Protein AF-0000000078788023 (afdb_homodimer)

pLDDT: mean 94.33, std 7.07, range [44.22, 98.88]

Secondary structure (DSSP, 8-state):
---SHHHHHHHHHHHHTT----GGGGTTT-HHHHHHHHHHHHHHHHHHHHS---HHHHHHHHHHHHHHHHHHHHH-EEE-TT-B-SS-B--S-S-EEE-TT-EE-SS-EE-TT-EEE-BSBTT---EE-SS-EE-TT-EEESS-EE-SS-EE-TT-EE-S-B-SSEEEEETTEEEEEETTEE----/---SHHHHHHHHHHHHTT----GGGGTTT-HHHHHHHHHHHHHHHHHHHHS---HHHHHHHHHHHHHHHHHHHHH-EEE-TT-B-SS-B--S-S-EEE-TT-EE-SS-EE-TT-EEE-SSSTT---EE-SS-EE-TT-EEESS-EE-SS-EE-TT-EE-S-B-SSEEEEETTEEEEEETTEE----

InterPro domains:
  IPR001451 Hexapeptide repeat [PF00132] (127-158)
  IPR005881 Serine O-acetyltransferase [PIRSF000441] (15-178)
  IPR011004 Trimeric LpxA-like superfamily [SSF51161] (42-178)
  IPR018357 Hexapeptide transferase, conserved site [PS00101] (134-162)
  IPR045304 Serine acetyltransferase, LbH domain [cd03354] (82-172)

Solvent-accessible surface area (backbone atoms only — not comparable to full-atom values): 18218 Å² total; per-residue (Å²): 124,44,68,49,70,68,45,42,53,48,36,53,52,41,29,48,72,73,52,84,73,58,80,68,30,75,74,50,59,31,61,57,43,53,47,50,52,46,50,52,37,46,50,50,38,32,37,54,67,54,38,90,70,50,75,70,49,47,54,49,38,52,53,32,48,51,52,39,53,52,45,25,66,70,42,43,35,46,68,30,71,78,20,66,35,42,27,50,38,59,89,54,73,30,44,29,38,34,42,63,81,22,38,35,30,37,45,25,36,50,27,34,51,23,36,42,31,59,42,103,43,84,79,24,32,32,37,38,34,35,43,25,39,40,29,45,41,16,35,36,42,14,72,23,46,36,31,35,47,22,36,38,34,61,54,12,30,39,70,58,67,40,62,58,36,26,32,30,41,18,83,67,44,39,71,46,25,46,76,88,36,74,47,82,79,126,122,44,67,49,71,67,46,42,53,47,35,54,51,43,29,48,74,73,53,86,73,58,81,65,30,73,77,64,74,32,63,60,41,52,48,49,52,50,51,51,39,48,51,50,36,33,37,54,68,53,38,89,70,50,73,68,48,46,55,49,39,54,51,34,48,46,51,40,28,49,46,24,59,73,44,32,36,43,68,32,69,76,19,67,35,44,28,51,37,59,88,51,87,33,42,28,36,34,42,61,83,20,39,36,29,35,44,25,35,50,30,34,50,22,36,41,30,56,44,106,42,83,80,26,33,31,37,36,35,35,44,24,38,39,30,47,41,15,34,38,43,12,74,22,46,36,31,35,47,22,39,38,35,62,49,12,28,38,71,58,68,41,64,57,35,26,31,30,39,39,62,67,43,40,70,47,26,45,77,88,35,75,49,81,80,128

Nearest PDB structures (foldseek):
  4hzc-assembly1_E  TM=7.218E-01  e=6.729E-11  Brucella abortus S19
  7ra4-assembly1_B-2  TM=7.377E-01  e=1.633E-08  Neisseria gonorrhoeae FA 1090
  4n6b-assembly1_E  TM=7.910E-01  e=9.811E-08  Glycine max
  7bw9-assembly1_B  TM=6.935E-01  e=6.974E-07  Entamoeba histolytica
  3jqy-assembly1_A  TM=6.351E-01  e=8.683E-06  Escherichia coli

Structure (mmCIF, N/CA/C/O backbone):
data_AF-0000000078788023-model_v1
#
loop_
_entity.id
_entity.type
_entity.pdbx_description
1 polymer 'Serine acetyltransferase'
#
loop_
_atom_site.group_PDB
_atom_site.id
_atom_site.type_symbol
_atom_site.label_atom_id
_atom_site.label_alt_id
_atom_site.label_comp_id
_atom_site.label_asym_id
_atom_site.label_entity_id
_atom_site.label_seq_id
_atom_site.pdbx_PDB_ins_code
_atom_site.Cartn_x
_atom_site.Cartn_y
_atom_site.Cartn_z
_atom_site.occupancy
_atom_site.B_iso_or_equiv
_atom_site.auth_seq_id
_atom_site.auth_comp_id
_atom_site.auth_asym_id
_atom_site.auth_atom_id
_atom_site.pdbx_PDB_model_num
ATOM 1 N N . MET A 1 1 ? 2.145 -19.203 -18.422 1 88.69 1 MET A N 1
ATOM 2 C CA . MET A 1 1 ? 3.301 -19.812 -17.766 1 88.69 1 MET A CA 1
ATOM 3 C C . MET A 1 1 ? 4.539 -19.719 -18.641 1 88.69 1 MET A C 1
ATOM 5 O O . MET A 1 1 ? 4.438 -19.781 -19.875 1 88.69 1 MET A O 1
ATOM 9 N N . ILE A 1 2 ? 5.672 -19.578 -18.047 1 94.69 2 ILE A N 1
ATOM 10 C CA . ILE A 1 2 ? 6.945 -19.453 -18.75 1 94.69 2 ILE A CA 1
ATOM 11 C C . ILE A 1 2 ? 7.469 -20.844 -19.109 1 94.69 2 ILE A C 1
ATOM 13 O O . ILE A 1 2 ? 7.781 -21.641 -18.234 1 94.69 2 ILE A O 1
ATOM 17 N N . ARG A 1 3 ? 7.559 -21.172 -20.359 1 93.06 3 ARG A N 1
ATOM 18 C CA . ARG A 1 3 ? 7.906 -22.516 -20.766 1 93.06 3 ARG A CA 1
ATOM 19 C C . ARG A 1 3 ? 9.258 -22.547 -21.484 1 93.06 3 ARG A C 1
ATOM 21 O O . ARG A 1 3 ? 9.867 -23.609 -21.625 1 93.06 3 ARG A O 1
ATOM 28 N N . ASN A 1 4 ? 9.656 -21.484 -22.047 1 93.94 4 ASN A N 1
ATOM 29 C CA . ASN A 1 4 ? 10.922 -21.359 -22.766 1 93.94 4 ASN A CA 1
ATOM 30 C C . ASN A 1 4 ? 11.516 -19.969 -22.641 1 93.94 4 ASN A C 1
ATOM 32 O O . ASN A 1 4 ? 10.961 -19.109 -21.938 1 93.94 4 ASN A O 1
ATOM 36 N N . LYS A 1 5 ? 12.633 -19.781 -23.312 1 94.88 5 LYS A N 1
ATOM 37 C CA . LYS A 1 5 ? 13.367 -18.516 -23.203 1 94.88 5 LYS A CA 1
ATOM 38 C C . LYS A 1 5 ? 12.578 -17.359 -23.812 1 94.88 5 LYS A C 1
ATOM 40 O O . LYS A 1 5 ? 12.641 -16.234 -23.344 1 94.88 5 LYS A O 1
ATOM 45 N N . VAL A 1 6 ? 11.891 -17.625 -24.859 1 96.62 6 VAL A N 1
ATOM 46 C CA . VAL A 1 6 ? 11.086 -16.609 -25.516 1 96.62 6 VAL A CA 1
ATOM 47 C C . VAL A 1 6 ? 9.984 -16.125 -24.578 1 96.62 6 VAL A C 1
ATOM 49 O O . VAL A 1 6 ? 9.781 -14.914 -24.422 1 96.62 6 VAL A O 1
ATOM 52 N N . ASP A 1 7 ? 9.273 -17.047 -23.922 1 96.56 7 ASP A N 1
ATOM 53 C CA . ASP A 1 7 ? 8.273 -16.703 -22.906 1 96.56 7 ASP A CA 1
ATOM 54 C C . ASP A 1 7 ? 8.891 -15.859 -21.797 1 96.56 7 ASP A C 1
ATOM 56 O O . ASP A 1 7 ? 8.297 -14.867 -21.359 1 96.56 7 ASP A O 1
ATOM 60 N N . TYR A 1 8 ? 10.039 -16.312 -21.406 1 97.5 8 TYR A N 1
ATOM 61 C CA . TYR A 1 8 ? 10.734 -15.641 -20.312 1 97.5 8 TYR A CA 1
ATOM 62 C C . TYR A 1 8 ? 10.984 -14.172 -20.656 1 97.5 8 TYR A C 1
ATOM 64 O O . TYR A 1 8 ? 10.648 -13.281 -19.859 1 97.5 8 TYR A O 1
ATOM 72 N N . LYS A 1 9 ? 11.516 -13.93 -21.781 1 97.81 9 LYS A N 1
ATOM 73 C CA . LYS A 1 9 ? 11.812 -12.57 -22.219 1 97.81 9 LYS A CA 1
ATOM 74 C C . LYS A 1 9 ? 10.539 -11.75 -22.391 1 97.81 9 LYS A C 1
ATOM 76 O O . LYS A 1 9 ? 10.516 -10.555 -22.094 1 97.81 9 LYS A O 1
ATOM 81 N N . TYR A 1 10 ? 9.57 -12.383 -22.797 1 97.94 10 TYR A N 1
ATOM 82 C CA . TYR A 1 10 ? 8.281 -11.719 -22.969 1 97.94 10 TYR A CA 1
ATOM 83 C C . TYR A 1 10 ? 7.723 -11.266 -21.625 1 97.94 10 TYR A C 1
ATOM 85 O O . TYR A 1 10 ? 7.277 -10.125 -21.5 1 97.94 10 TYR A O 1
ATOM 93 N N . TYR A 1 11 ? 7.699 -12.117 -20.656 1 98.12 11 TYR A N 1
ATOM 94 C CA . TYR A 1 11 ? 7.219 -11.781 -19.328 1 98.12 11 TYR A CA 1
ATOM 95 C C . TYR A 1 11 ? 7.988 -10.594 -18.75 1 98.12 11 TYR A C 1
ATOM 97 O O . TYR A 1 11 ? 7.391 -9.664 -18.203 1 98.12 11 TYR A O 1
ATOM 105 N N . LEU A 1 12 ? 9.328 -10.625 -18.875 1 97.81 12 LEU A N 1
ATOM 106 C CA . LEU A 1 12 ? 10.164 -9.555 -18.344 1 97.81 12 LEU A CA 1
ATOM 107 C C . LEU A 1 12 ? 9.836 -8.227 -19.016 1 97.81 12 LEU A C 1
ATOM 109 O O . LEU A 1 12 ? 9.742 -7.195 -18.344 1 97.81 12 LEU A O 1
ATOM 113 N N . ALA A 1 13 ? 9.664 -8.266 -20.312 1 97.81 13 ALA A N 1
ATOM 114 C CA . ALA A 1 13 ? 9.383 -7.051 -21.062 1 97.81 13 ALA A CA 1
ATOM 115 C C . ALA A 1 13 ? 8.023 -6.469 -20.672 1 97.81 13 ALA A C 1
ATOM 117 O O . ALA A 1 13 ? 7.887 -5.254 -20.5 1 97.81 13 ALA A O 1
ATOM 118 N N . GLU A 1 14 ? 7.055 -7.344 -20.594 1 98 14 GLU A N 1
ATOM 119 C CA . GLU A 1 14 ? 5.711 -6.887 -20.266 1 98 14 GLU A CA 1
ATOM 120 C C . GLU A 1 14 ? 5.664 -6.305 -18.844 1 98 14 GLU A C 1
ATOM 122 O O . GLU A 1 14 ? 5.016 -5.285 -18.609 1 98 14 GLU A O 1
ATOM 127 N N . ASP A 1 15 ? 6.273 -6.984 -17.906 1 97.44 15 ASP A N 1
ATOM 128 C CA . ASP A 1 15 ? 6.32 -6.488 -16.531 1 97.44 15 ASP A CA 1
ATOM 129 C C . ASP A 1 15 ? 6.984 -5.117 -16.469 1 97.44 15 ASP A C 1
ATOM 131 O O . ASP A 1 15 ? 6.523 -4.23 -15.742 1 97.44 15 ASP A O 1
ATOM 135 N N . LEU A 1 16 ? 8.07 -4.961 -17.156 1 95.75 16 LEU A N 1
ATOM 136 C CA . LEU A 1 16 ? 8.859 -3.736 -17.141 1 95.75 16 LEU A CA 1
ATOM 137 C C . LEU A 1 16 ? 8.039 -2.553 -17.641 1 95.75 16 LEU A C 1
ATOM 139 O O . LEU A 1 16 ? 8.188 -1.433 -17.141 1 95.75 16 LEU A O 1
ATOM 143 N N . LYS A 1 17 ? 7.133 -2.762 -18.531 1 96.19 17 LYS A N 1
ATOM 144 C CA . LYS A 1 17 ? 6.34 -1.702 -19.156 1 96.19 17 LYS A CA 1
ATOM 145 C C . LYS A 1 17 ? 5.492 -0.972 -18.109 1 96.19 17 LYS A C 1
ATOM 147 O O . LYS A 1 17 ? 5.094 0.174 -18.328 1 96.19 17 LYS A O 1
ATOM 152 N N . ARG A 1 18 ? 5.266 -1.601 -17.016 1 93.25 18 ARG A N 1
ATOM 153 C CA . ARG A 1 18 ? 4.328 -1.053 -16.047 1 93.25 18 ARG A CA 1
ATOM 154 C C . ARG A 1 18 ? 5.055 -0.21 -15 1 93.25 18 ARG A C 1
ATOM 156 O O . ARG A 1 18 ? 4.426 0.362 -14.109 1 93.25 18 ARG A O 1
ATOM 163 N N . TYR A 1 19 ? 6.383 -0.196 -15.055 1 93.62 19 TYR A N 1
ATOM 164 C CA . TYR A 1 19 ? 7.168 0.512 -14.055 1 93.62 19 TYR A CA 1
ATOM 165 C C . TYR A 1 19 ? 8.055 1.57 -14.703 1 93.62 19 TYR A C 1
ATOM 167 O O . TYR A 1 19 ? 8.594 1.355 -15.789 1 93.62 19 TYR A O 1
ATOM 175 N N . HIS A 1 20 ? 8.133 2.676 -14.047 1 88.44 20 HIS A N 1
ATOM 176 C CA . HIS A 1 20 ? 9.086 3.709 -14.43 1 88.44 20 HIS A CA 1
ATOM 177 C C . HIS A 1 20 ? 10.312 3.691 -13.523 1 88.44 20 HIS A C 1
ATOM 179 O O . HIS A 1 20 ? 10.234 4.09 -12.359 1 88.44 20 HIS A O 1
ATOM 185 N N . VAL A 1 21 ? 11.391 3.242 -14.016 1 90.88 21 VAL A N 1
ATOM 186 C CA . VAL A 1 21 ? 12.594 3.129 -13.195 1 90.88 21 VAL A CA 1
ATOM 187 C C . VAL A 1 21 ? 13.766 3.807 -13.898 1 90.88 21 VAL A C 1
ATOM 189 O O . VAL A 1 21 ? 13.984 3.607 -15.094 1 90.88 21 VAL A O 1
ATOM 192 N N . ARG A 1 22 ? 14.477 4.707 -13.117 1 87.75 22 ARG A N 1
ATOM 193 C CA . ARG A 1 22 ? 15.703 5.355 -13.562 1 87.75 22 ARG A CA 1
ATOM 194 C C . ARG A 1 22 ? 16.922 4.699 -12.93 1 87.75 22 ARG A C 1
ATOM 196 O O . ARG A 1 22 ? 16.797 3.902 -12 1 87.75 22 ARG A O 1
ATOM 203 N N . PHE A 1 23 ? 18.062 4.949 -13.461 1 87.44 23 PHE A N 1
ATOM 204 C CA . PHE A 1 23 ? 19.312 4.371 -12.961 1 87.44 23 PHE A CA 1
ATOM 205 C C . PHE A 1 23 ? 19.516 4.727 -11.492 1 87.44 23 PHE A C 1
ATOM 207 O O . PHE A 1 23 ? 19.906 3.875 -10.695 1 87.44 23 PHE A O 1
ATOM 214 N N . ILE A 1 24 ? 19.234 5.879 -11.141 1 88.19 24 ILE A N 1
ATOM 215 C CA . ILE A 1 24 ? 19.484 6.391 -9.797 1 88.19 24 ILE A CA 1
ATOM 216 C C . ILE A 1 24 ? 18.578 5.676 -8.805 1 88.19 24 ILE A C 1
ATOM 218 O O . ILE A 1 24 ? 18.891 5.609 -7.609 1 88.19 24 ILE A O 1
ATOM 222 N N . ASP A 1 25 ? 17.453 5.043 -9.281 1 88.38 25 ASP A N 1
ATOM 223 C CA . ASP A 1 25 ? 16.484 4.375 -8.414 1 88.38 25 ASP A CA 1
ATOM 224 C C . ASP A 1 25 ? 17.109 3.162 -7.73 1 88.38 25 ASP A C 1
ATOM 226 O O . ASP A 1 25 ? 16.656 2.74 -6.664 1 88.38 25 ASP A O 1
ATOM 230 N N . ARG A 1 26 ? 18.062 2.732 -8.273 1 84 26 ARG A N 1
ATOM 231 C CA . ARG A 1 26 ? 18.766 1.573 -7.723 1 84 26 ARG A CA 1
ATOM 232 C C . ARG A 1 26 ? 19.438 1.914 -6.395 1 84 26 ARG A C 1
ATOM 234 O O . ARG A 1 26 ? 19.625 1.04 -5.547 1 84 26 ARG A O 1
ATOM 241 N N . PHE A 1 27 ? 19.656 3.211 -6.199 1 85.38 27 PHE A N 1
ATOM 242 C CA . PHE A 1 27 ? 20.484 3.6 -5.062 1 85.38 27 PHE A CA 1
ATOM 243 C C . PHE A 1 27 ? 19.672 4.375 -4.035 1 85.38 27 PHE A C 1
ATOM 245 O O . PHE A 1 27 ? 20.156 4.684 -2.949 1 85.38 27 PHE A O 1
ATOM 252 N N . ILE A 1 28 ? 18.453 4.66 -4.367 1 85.44 28 ILE A N 1
ATOM 253 C CA . ILE A 1 28 ? 17.703 5.523 -3.465 1 85.44 28 ILE A CA 1
ATOM 254 C C . ILE A 1 28 ? 16.5 4.766 -2.898 1 85.44 28 ILE A C 1
ATOM 256 O O . ILE A 1 28 ? 15.508 5.375 -2.496 1 85.44 28 ILE A O 1
ATOM 260 N N . PHE A 1 29 ? 16.5 3.531 -2.91 1 86.56 29 PHE A N 1
ATOM 261 C CA . PHE A 1 29 ? 15.469 2.701 -2.307 1 86.56 29 PHE A CA 1
ATOM 262 C C . PHE A 1 29 ? 14.109 2.99 -2.936 1 86.56 29 PHE A C 1
ATOM 264 O O . PHE A 1 29 ? 13.109 3.146 -2.227 1 86.56 29 PHE A O 1
ATOM 271 N N . SER A 1 30 ? 14.102 3.129 -4.23 1 89.56 30 SER A N 1
ATOM 272 C CA . SER A 1 30 ? 12.852 3.334 -4.961 1 89.56 30 SER A CA 1
ATOM 273 C C . SER A 1 30 ? 11.953 2.105 -4.875 1 89.56 30 SER A C 1
ATOM 275 O O . SER A 1 30 ? 12.422 0.974 -5.012 1 89.56 30 SER A O 1
ATOM 277 N N . GLU A 1 31 ? 10.742 2.355 -4.594 1 90.88 31 GLU A N 1
ATOM 278 C CA . GLU A 1 31 ? 9.805 1.243 -4.492 1 90.88 31 GLU A CA 1
ATOM 279 C C . GLU A 1 31 ? 9.648 0.524 -5.832 1 90.88 31 GLU A C 1
ATOM 281 O O . GLU A 1 31 ? 9.586 -0.706 -5.875 1 90.88 31 GLU A O 1
ATOM 286 N N . ASN A 1 32 ? 9.602 1.328 -6.875 1 93 32 ASN A N 1
ATOM 287 C CA . ASN A 1 32 ? 9.461 0.745 -8.203 1 93 32 ASN A CA 1
ATOM 288 C C . ASN A 1 32 ? 10.633 -0.177 -8.539 1 93 32 ASN A C 1
ATOM 290 O O . ASN A 1 32 ? 10.438 -1.253 -9.102 1 93 32 ASN A O 1
ATOM 294 N N . TYR A 1 33 ? 11.758 0.215 -8.172 1 94.5 33 TYR A N 1
ATOM 295 C CA . TYR A 1 33 ? 12.938 -0.604 -8.445 1 94.5 33 TYR A CA 1
ATOM 296 C C . TYR A 1 33 ? 12.898 -1.901 -7.648 1 94.5 33 TYR A C 1
ATOM 298 O O . TYR A 1 33 ? 13.188 -2.975 -8.18 1 94.5 33 TYR A O 1
ATOM 306 N N . GLN A 1 34 ? 12.57 -1.728 -6.418 1 94.44 34 GLN A N 1
ATOM 307 C CA . GLN A 1 34 ? 12.539 -2.906 -5.559 1 94.44 34 GLN A CA 1
ATOM 308 C C . GLN A 1 34 ? 11.477 -3.9 -6.027 1 94.44 34 GLN A C 1
ATOM 310 O O . GLN A 1 34 ? 11.703 -5.113 -6.004 1 94.44 34 GLN A O 1
ATOM 315 N N . THR A 1 35 ? 10.352 -3.422 -6.438 1 96.31 35 THR A N 1
ATOM 316 C CA . THR A 1 35 ? 9.289 -4.293 -6.922 1 96.31 35 THR A CA 1
ATOM 317 C C . THR A 1 35 ? 9.711 -4.992 -8.211 1 96.31 35 THR A C 1
ATOM 319 O O . THR A 1 35 ? 9.477 -6.191 -8.383 1 96.31 35 THR A O 1
ATOM 322 N N . LEU A 1 36 ? 10.289 -4.246 -9.062 1 96.38 36 LEU A N 1
ATOM 323 C CA . LEU A 1 36 ? 10.766 -4.828 -10.32 1 96.38 36 LEU A CA 1
ATOM 324 C C . LEU A 1 36 ? 11.812 -5.898 -10.055 1 96.38 36 LEU A C 1
ATOM 326 O O . LEU A 1 36 ? 11.812 -6.949 -10.703 1 96.38 36 LEU A O 1
ATOM 330 N N . LYS A 1 37 ? 12.742 -5.562 -9.172 1 96.38 37 LYS A N 1
ATOM 331 C CA . LYS A 1 37 ? 13.734 -6.559 -8.789 1 96.38 37 LYS A CA 1
ATOM 332 C C . LYS A 1 37 ? 13.07 -7.844 -8.312 1 96.38 37 LYS A C 1
ATOM 334 O O . LYS A 1 37 ? 13.477 -8.945 -8.695 1 96.38 37 LYS A O 1
ATOM 339 N N . TYR A 1 38 ? 12.086 -7.738 -7.512 1 97.81 38 TYR A N 1
ATOM 340 C CA . TYR A 1 38 ? 11.328 -8.883 -7.016 1 97.81 38 TYR A CA 1
ATOM 341 C C . TYR A 1 38 ? 10.719 -9.672 -8.164 1 97.81 38 TYR A C 1
ATOM 343 O O . TYR A 1 38 ? 10.859 -10.898 -8.227 1 97.81 38 TYR A O 1
ATOM 351 N N . LEU A 1 39 ? 10.07 -9 -9.086 1 98.25 39 LEU A N 1
ATOM 352 C CA . LEU A 1 39 ? 9.406 -9.664 -10.203 1 98.25 39 LEU A CA 1
ATOM 353 C C . LEU A 1 39 ? 10.414 -10.367 -11.102 1 98.25 39 LEU A C 1
ATOM 355 O O . LEU A 1 39 ? 10.148 -11.469 -11.602 1 98.25 39 LEU A O 1
ATOM 359 N N . ARG A 1 40 ? 11.539 -9.75 -11.305 1 98.06 40 ARG A N 1
ATOM 360 C CA . ARG A 1 40 ? 12.578 -10.344 -12.148 1 98.06 40 ARG A CA 1
ATOM 361 C C . ARG A 1 40 ? 13.086 -11.656 -11.539 1 98.06 40 ARG A C 1
ATOM 363 O O . ARG A 1 40 ? 13.25 -12.648 -12.258 1 98.06 40 ARG A O 1
ATOM 370 N N . VAL A 1 41 ? 13.312 -11.586 -10.289 1 98.31 41 VAL A N 1
ATOM 371 C CA . VAL A 1 41 ? 13.789 -12.781 -9.602 1 98.31 41 VAL A CA 1
ATOM 372 C C . VAL A 1 41 ? 12.719 -13.867 -9.641 1 98.31 41 VAL A C 1
ATOM 374 O O . VAL A 1 41 ? 13.016 -15.039 -9.883 1 98.31 41 VAL A O 1
ATOM 377 N N . LEU A 1 42 ? 11.484 -13.5 -9.406 1 98.25 42 LEU A N 1
ATOM 378 C CA . LEU A 1 42 ? 10.359 -14.43 -9.469 1 98.25 42 LEU A CA 1
ATOM 379 C C . LEU A 1 42 ? 10.273 -15.094 -10.836 1 98.25 42 LEU A C 1
ATOM 381 O O . LEU A 1 42 ? 10.164 -16.312 -10.938 1 98.25 42 LEU A O 1
ATOM 385 N N . ARG A 1 43 ? 10.344 -14.273 -11.883 1 98.56 43 ARG A N 1
ATOM 386 C CA . ARG A 1 43 ? 10.234 -14.789 -13.242 1 98.56 43 ARG A CA 1
ATOM 387 C C . ARG A 1 43 ? 11.406 -15.711 -13.57 1 98.56 43 ARG A C 1
ATOM 389 O O . ARG A 1 43 ? 11.234 -16.719 -14.266 1 98.56 43 ARG A O 1
ATOM 396 N N . ARG A 1 44 ? 12.602 -15.289 -13.133 1 97.94 44 ARG A N 1
ATOM 397 C CA . ARG A 1 44 ? 13.766 -16.141 -13.344 1 97.94 44 ARG A CA 1
ATOM 398 C C . ARG A 1 44 ? 13.578 -17.5 -12.688 1 97.94 44 ARG A C 1
ATOM 400 O O . ARG A 1 44 ? 13.875 -18.547 -13.289 1 97.94 44 ARG A O 1
ATOM 407 N N . LEU A 1 45 ? 13.133 -17.484 -11.539 1 97.44 45 LEU A N 1
ATOM 408 C CA . LEU A 1 45 ? 12.883 -18.719 -10.805 1 97.44 45 LEU A CA 1
ATOM 409 C C . LEU A 1 45 ? 11.859 -19.594 -11.523 1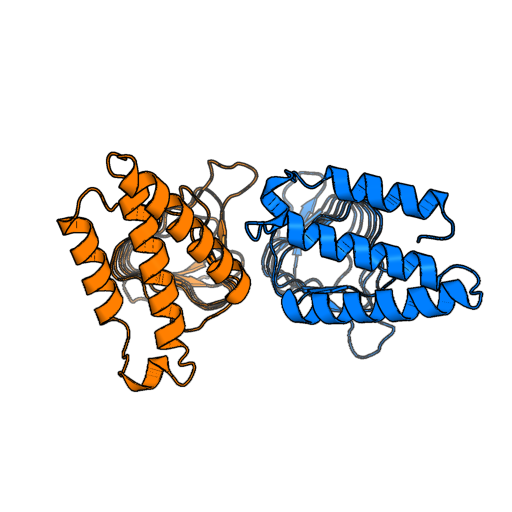 97.44 45 LEU A C 1
ATOM 411 O O . LEU A 1 45 ? 12.039 -20.797 -11.641 1 97.44 45 LEU A O 1
ATOM 415 N N . GLU A 1 46 ? 10.805 -18.969 -11.984 1 97.88 46 GLU A N 1
ATOM 416 C CA . GLU A 1 46 ? 9.773 -19.688 -12.742 1 97.88 46 GLU A CA 1
ATOM 417 C C . GLU A 1 46 ? 10.359 -20.328 -14 1 97.88 46 GLU A C 1
ATOM 419 O O . GLU A 1 46 ? 10.062 -21.484 -14.312 1 97.88 46 GLU A O 1
ATOM 424 N N . TYR A 1 47 ? 11.141 -19.547 -14.656 1 97.69 47 TYR A N 1
ATOM 425 C CA . TYR A 1 47 ? 11.805 -20.047 -15.859 1 97.69 47 TYR A CA 1
ATOM 426 C C . TYR A 1 47 ? 12.648 -21.266 -15.547 1 97.69 47 TYR A C 1
ATOM 428 O O . TYR A 1 47 ? 12.523 -22.297 -16.219 1 97.69 47 TYR A O 1
ATOM 436 N N . LEU A 1 48 ? 13.5 -21.188 -14.523 1 96.56 48 LEU A N 1
ATOM 437 C CA . LEU A 1 48 ? 14.422 -22.25 -14.156 1 96.56 48 LEU A CA 1
ATOM 438 C C . LEU A 1 48 ? 13.664 -23.469 -13.656 1 96.56 48 LEU A C 1
ATOM 440 O O . LEU A 1 48 ? 14.156 -24.594 -13.773 1 96.56 48 LEU A O 1
ATOM 444 N N . THR A 1 49 ? 12.492 -23.25 -13.117 1 95.94 49 THR A N 1
ATOM 445 C CA . THR A 1 49 ? 11.672 -24.344 -12.609 1 95.94 49 THR A CA 1
ATOM 446 C C . THR A 1 49 ? 11.062 -25.125 -13.758 1 95.94 49 THR A C 1
ATOM 448 O O . THR A 1 49 ? 10.883 -26.344 -13.656 1 95.94 49 THR A O 1
ATOM 451 N N . ASN A 1 50 ? 10.812 -24.469 -14.805 1 95.69 50 ASN A N 1
ATOM 452 C CA . ASN A 1 50 ? 10.008 -25.062 -15.867 1 95.69 50 ASN A CA 1
ATOM 453 C C . ASN A 1 50 ? 10.891 -25.672 -16.969 1 95.69 50 ASN A C 1
ATOM 455 O O . ASN A 1 50 ? 10.398 -26.391 -17.828 1 95.69 50 ASN A O 1
ATOM 459 N N . ILE A 1 51 ? 12.102 -25.406 -16.953 1 92.62 51 ILE A N 1
ATOM 460 C CA . ILE A 1 51 ? 12.977 -25.922 -18 1 92.62 51 ILE A CA 1
ATOM 461 C C . ILE A 1 51 ? 13.805 -27.078 -17.453 1 92.62 51 ILE A C 1
ATOM 463 O O . ILE A 1 51 ? 13.922 -27.25 -16.234 1 92.62 51 ILE A O 1
ATOM 467 N N . LYS A 1 52 ? 14.344 -27.891 -18.438 1 87.5 52 LYS A N 1
ATOM 468 C CA . LYS A 1 52 ? 15.219 -28.984 -18.047 1 87.5 52 LYS A CA 1
ATOM 469 C C . LYS A 1 52 ? 16.484 -28.469 -17.359 1 87.5 52 LYS A C 1
ATOM 471 O O . LYS A 1 52 ? 17.094 -27.5 -17.812 1 87.5 52 LYS A O 1
ATOM 476 N N . LYS A 1 53 ? 16.812 -29.203 -16.281 1 87.44 53 LYS A N 1
ATOM 477 C CA . LYS A 1 53 ? 17.922 -28.719 -15.484 1 87.44 53 LYS A CA 1
ATOM 478 C C . LYS A 1 53 ? 19.188 -29.531 -15.742 1 87.44 53 LYS A C 1
ATOM 480 O O . LYS A 1 53 ? 19.141 -30.766 -15.789 1 87.44 53 LYS A O 1
ATOM 485 N N . ASN A 1 54 ? 20.266 -28.844 -16.172 1 91.19 54 ASN A N 1
ATOM 486 C CA . ASN A 1 54 ? 21.625 -29.359 -16.062 1 91.19 54 ASN A CA 1
ATOM 487 C C . ASN A 1 54 ? 22.297 -28.891 -14.773 1 91.19 54 ASN A C 1
ATOM 489 O O . ASN A 1 54 ? 21.656 -28.281 -13.922 1 91.19 54 ASN A O 1
ATOM 493 N N . ILE A 1 55 ? 23.531 -29.25 -14.672 1 92.12 55 ILE A N 1
ATOM 494 C CA . ILE A 1 55 ? 24.219 -28.969 -13.414 1 92.12 55 ILE A CA 1
ATOM 495 C C . ILE A 1 55 ? 24.266 -27.453 -13.195 1 92.12 55 ILE A C 1
ATOM 497 O O . ILE A 1 55 ? 24.047 -26.969 -12.086 1 92.12 55 ILE A O 1
ATOM 501 N N . PHE A 1 56 ? 24.562 -26.719 -14.18 1 92.44 56 PHE A N 1
ATOM 502 C CA . PHE A 1 56 ? 24.688 -25.281 -14.078 1 92.44 56 PHE A CA 1
ATOM 503 C C . PHE A 1 56 ? 23.328 -24.641 -13.781 1 92.44 56 PHE A C 1
ATOM 505 O O . PHE A 1 56 ? 23.234 -23.734 -12.953 1 92.44 56 PHE A O 1
ATOM 512 N N . ARG A 1 57 ? 22.266 -25.172 -14.398 1 91.81 57 ARG A N 1
ATOM 513 C CA . ARG A 1 57 ? 20.922 -24.641 -14.18 1 91.81 57 ARG A CA 1
ATOM 514 C C . ARG A 1 57 ? 20.422 -24.984 -12.781 1 91.81 57 ARG A C 1
ATOM 516 O O . ARG A 1 57 ? 19.672 -24.203 -12.188 1 91.81 57 ARG A O 1
ATOM 523 N N . LYS A 1 58 ? 20.859 -26.047 -12.281 1 94 58 LYS A N 1
ATOM 524 C CA . LYS A 1 58 ? 20.5 -26.406 -10.914 1 94 58 LYS A CA 1
ATOM 525 C C . LYS A 1 58 ? 21.094 -25.422 -9.914 1 94 58 LYS A C 1
ATOM 527 O O . LYS A 1 58 ? 20.422 -24.984 -8.984 1 94 58 LYS A O 1
ATOM 532 N N . ILE A 1 59 ? 22.328 -25.094 -10.125 1 95.5 59 ILE A N 1
ATOM 533 C CA . ILE A 1 59 ? 23.016 -24.141 -9.258 1 95.5 59 ILE A CA 1
ATOM 534 C C . ILE A 1 59 ? 22.312 -22.781 -9.32 1 95.5 59 ILE A C 1
ATOM 536 O O . ILE A 1 59 ? 22.062 -22.156 -8.289 1 95.5 59 ILE A O 1
ATOM 540 N N . GLU A 1 60 ? 22 -22.359 -10.516 1 95.38 60 GLU A N 1
ATOM 541 C CA . GLU A 1 60 ? 21.312 -21.078 -10.703 1 95.38 60 GLU A CA 1
ATOM 542 C C . GLU A 1 60 ? 19.938 -21.094 -10.047 1 95.38 60 GLU A C 1
ATOM 544 O O . GLU A 1 60 ? 19.484 -20.078 -9.508 1 95.38 60 GLU A O 1
ATOM 549 N N . TYR A 1 61 ? 19.312 -22.234 -10.125 1 95.25 61 TYR A N 1
ATOM 550 C CA . TYR A 1 61 ? 18 -22.375 -9.508 1 95.25 61 TYR A CA 1
ATOM 551 C C . TYR A 1 61 ? 18.078 -22.109 -8.008 1 95.25 61 TYR A C 1
ATOM 553 O O . TYR A 1 61 ? 17.266 -21.344 -7.461 1 95.25 61 TYR A O 1
ATOM 561 N N . TYR A 1 62 ? 19 -22.688 -7.348 1 95.12 62 TYR A N 1
ATOM 562 C CA . TYR A 1 62 ? 19.125 -22.531 -5.902 1 95.12 62 TYR A CA 1
ATOM 563 C C . TYR A 1 62 ? 19.453 -21.094 -5.527 1 95.12 62 TYR A C 1
ATOM 565 O O . TYR A 1 62 ? 18.969 -20.578 -4.516 1 95.12 62 TYR A O 1
ATOM 573 N N . TYR A 1 63 ? 20.297 -20.5 -6.332 1 96.38 63 TYR A N 1
ATOM 574 C CA . TYR A 1 63 ? 20.594 -19.078 -6.109 1 96.38 63 TYR A CA 1
ATOM 575 C C . TYR A 1 63 ? 19.359 -18.219 -6.277 1 96.38 63 TYR A C 1
ATOM 577 O O . TYR A 1 63 ? 19.078 -17.359 -5.445 1 96.38 63 TYR A O 1
ATOM 585 N N . ALA A 1 64 ? 18.625 -18.453 -7.363 1 96.19 64 ALA A N 1
ATOM 586 C CA . ALA A 1 64 ? 17.391 -17.719 -7.621 1 96.19 64 ALA A CA 1
ATOM 587 C C . ALA A 1 64 ? 16.375 -17.938 -6.508 1 96.19 64 ALA A C 1
ATOM 589 O O . ALA A 1 64 ? 15.688 -17 -6.094 1 96.19 64 ALA A O 1
ATOM 590 N N . PHE A 1 65 ? 16.328 -19.125 -6.047 1 96.12 65 PHE A N 1
ATOM 591 C CA . PHE A 1 65 ? 15.422 -19.484 -4.965 1 96.12 65 PHE A CA 1
ATOM 592 C C . PHE A 1 65 ? 15.797 -18.75 -3.68 1 96.12 65 PHE A C 1
ATOM 594 O O . PHE A 1 65 ? 14.922 -18.203 -2.996 1 96.12 65 PHE A O 1
ATOM 601 N N . TRP A 1 66 ? 17.031 -18.703 -3.453 1 97.19 66 TRP A N 1
ATOM 602 C CA . TRP A 1 66 ? 17.531 -18 -2.273 1 97.19 66 TRP A CA 1
ATOM 603 C C . TRP A 1 66 ? 17.203 -16.516 -2.357 1 97.19 66 TRP A C 1
ATOM 605 O O . TRP A 1 66 ? 16.734 -15.922 -1.386 1 97.19 66 TRP A O 1
ATOM 615 N N . ASN A 1 67 ? 17.469 -15.922 -3.477 1 97.25 67 ASN A N 1
ATOM 616 C CA . ASN A 1 67 ? 17.172 -14.516 -3.68 1 97.25 67 ASN A CA 1
ATOM 617 C C . ASN A 1 67 ? 15.672 -14.234 -3.547 1 97.25 67 ASN A C 1
ATOM 619 O O . ASN A 1 67 ? 15.273 -13.211 -2.984 1 97.25 67 ASN A O 1
ATOM 623 N N . TYR A 1 68 ? 14.945 -15.156 -4.109 1 96.88 68 TYR A N 1
ATOM 624 C CA . TYR A 1 68 ? 13.492 -15.039 -4.012 1 96.88 68 TYR A CA 1
ATOM 625 C C . TYR A 1 68 ? 13.047 -15.039 -2.555 1 96.88 68 TYR A C 1
ATOM 627 O O . TYR A 1 68 ? 12.266 -14.18 -2.137 1 96.88 68 TYR A O 1
ATOM 635 N N . ARG A 1 69 ? 13.531 -15.898 -1.764 1 95.88 69 ARG A N 1
ATOM 636 C CA . ARG A 1 69 ? 13.172 -16 -0.352 1 95.88 69 ARG A CA 1
ATOM 637 C C . ARG A 1 69 ? 13.594 -14.75 0.409 1 95.88 69 ARG A C 1
ATOM 639 O O . ARG A 1 69 ? 12.852 -14.25 1.258 1 95.88 69 ARG A O 1
ATOM 646 N N . ARG A 1 70 ? 14.75 -14.242 0.136 1 96.12 70 ARG A N 1
ATOM 647 C CA . ARG A 1 70 ? 15.25 -13.016 0.76 1 96.12 70 ARG A CA 1
ATOM 648 C C . ARG A 1 70 ? 14.336 -11.836 0.454 1 96.12 70 ARG A C 1
ATOM 650 O O . ARG A 1 70 ? 14 -11.055 1.349 1 96.12 70 ARG A O 1
ATOM 657 N N . LEU A 1 71 ? 13.961 -11.758 -0.81 1 96.44 71 LEU A N 1
ATOM 658 C CA . LEU A 1 71 ? 13.109 -10.648 -1.228 1 96.44 71 LEU A CA 1
ATOM 659 C C . LEU A 1 71 ? 11.719 -10.781 -0.625 1 96.44 71 LEU A C 1
ATOM 661 O O . LEU A 1 71 ? 11.086 -9.773 -0.296 1 96.44 71 LEU A O 1
ATOM 665 N N . CYS A 1 72 ? 11.234 -12.031 -0.483 1 96.5 72 CYS A N 1
ATOM 666 C CA . CYS A 1 72 ? 9.969 -12.25 0.209 1 96.5 72 CYS A CA 1
ATOM 667 C C . CYS A 1 72 ? 10.023 -11.695 1.627 1 96.5 72 CYS A C 1
ATOM 669 O O . CYS A 1 72 ? 9.094 -11.008 2.062 1 96.5 72 CYS A O 1
ATOM 671 N N . PHE A 1 73 ? 11.039 -11.977 2.26 1 93.62 73 PHE A N 1
ATOM 672 C CA . PHE A 1 73 ? 11.203 -11.523 3.637 1 93.62 73 PHE A CA 1
ATOM 673 C C . PHE A 1 73 ? 11.289 -10 3.699 1 93.62 73 PHE A C 1
ATOM 675 O O . PHE A 1 73 ? 10.633 -9.375 4.535 1 93.62 73 PHE A O 1
ATOM 682 N N . ARG A 1 74 ? 12.039 -9.367 2.824 1 93.25 74 ARG A N 1
ATOM 683 C CA . ARG A 1 74 ? 12.297 -7.934 2.855 1 93.25 74 ARG A CA 1
ATOM 684 C C . ARG A 1 74 ? 11.047 -7.145 2.459 1 93.25 74 ARG A C 1
ATOM 686 O O . ARG A 1 74 ? 10.781 -6.078 3.016 1 93.25 74 ARG A O 1
ATOM 693 N N . THR A 1 75 ? 10.297 -7.629 1.498 1 95 75 THR A N 1
ATOM 694 C CA . THR A 1 75 ? 9.156 -6.891 0.954 1 95 75 THR A CA 1
ATOM 695 C C . THR A 1 75 ? 7.863 -7.32 1.633 1 95 75 THR A C 1
ATOM 697 O O . THR A 1 75 ? 6.84 -6.641 1.509 1 95 75 THR A O 1
ATOM 700 N N . LYS A 1 76 ? 7.836 -8.477 2.262 1 95.44 76 LYS A N 1
ATOM 701 C CA . LYS A 1 76 ? 6.664 -9.094 2.873 1 95.44 76 LYS A CA 1
ATOM 702 C C . LYS A 1 76 ? 5.652 -9.523 1.814 1 95.44 76 LYS A C 1
ATOM 704 O O . LYS A 1 76 ? 4.457 -9.633 2.098 1 95.44 76 LYS A O 1
ATOM 709 N N . MET A 1 77 ? 6.098 -9.695 0.627 1 97.31 77 MET A N 1
ATOM 710 C CA . MET A 1 77 ? 5.285 -10.211 -0.468 1 97.31 77 MET A CA 1
ATOM 711 C C . MET A 1 77 ? 5.613 -11.68 -0.745 1 97.31 77 MET A C 1
ATOM 713 O O . MET A 1 77 ? 6.781 -12.07 -0.707 1 97.31 77 MET A O 1
ATOM 717 N N . ARG A 1 78 ? 4.566 -12.477 -0.974 1 97.62 78 ARG A N 1
ATOM 718 C CA . ARG A 1 78 ? 4.746 -13.883 -1.324 1 97.62 78 ARG A CA 1
ATOM 719 C C . ARG A 1 78 ? 3.822 -14.289 -2.469 1 97.62 78 ARG A C 1
ATOM 721 O O . ARG A 1 78 ? 2.635 -14.539 -2.256 1 97.62 78 ARG A O 1
ATOM 728 N N . ILE A 1 79 ? 4.387 -14.359 -3.604 1 98.38 79 ILE A N 1
ATOM 729 C CA . ILE A 1 79 ? 3.668 -14.797 -4.797 1 98.38 79 ILE A CA 1
ATOM 730 C C . ILE A 1 79 ? 4.168 -16.172 -5.223 1 98.38 79 ILE A C 1
ATOM 732 O O . ILE A 1 79 ? 5.359 -16.359 -5.488 1 98.38 79 ILE A O 1
ATOM 736 N N . GLY A 1 80 ? 3.254 -17.109 -5.242 1 96.94 80 GLY A N 1
ATOM 737 C CA . GLY A 1 80 ? 3.637 -18.438 -5.688 1 96.94 80 GLY A CA 1
ATOM 738 C C . GLY A 1 80 ? 4.203 -18.453 -7.098 1 96.94 80 GLY A C 1
ATOM 739 O O . GLY A 1 80 ? 3.77 -17.672 -7.953 1 96.94 80 GLY A O 1
ATOM 740 N N . ILE A 1 81 ? 5.16 -19.328 -7.348 1 97.06 81 ILE A N 1
ATOM 741 C CA . ILE A 1 81 ? 5.738 -19.469 -8.68 1 97.06 81 ILE A CA 1
ATOM 742 C C . ILE A 1 81 ? 4.676 -19.953 -9.656 1 97.06 81 ILE A C 1
ATOM 744 O O . ILE A 1 81 ? 3.816 -20.766 -9.297 1 97.06 81 ILE A O 1
ATOM 748 N N . ASN A 1 82 ? 4.703 -19.422 -10.852 1 97.5 82 ASN A N 1
ATOM 749 C CA . ASN A 1 82 ? 3.844 -19.875 -11.945 1 97.5 82 ASN A CA 1
ATOM 750 C C . ASN A 1 82 ? 2.377 -19.547 -11.672 1 97.5 82 ASN A C 1
ATOM 752 O O . ASN A 1 82 ? 1.487 -20.312 -12.023 1 97.5 82 ASN A O 1
ATOM 756 N N . THR A 1 83 ? 2.105 -18.438 -11 1 97.94 83 THR A N 1
ATOM 757 C CA . THR A 1 83 ? 0.73 -18.125 -10.633 1 97.94 83 THR A CA 1
ATOM 758 C C . THR A 1 83 ? 0.224 -16.922 -11.43 1 97.94 83 THR A C 1
ATOM 760 O O . THR A 1 83 ? -0.967 -16.828 -11.734 1 97.94 83 THR A O 1
ATOM 763 N N . CYS A 1 84 ? 1.056 -15.977 -11.75 1 98.69 84 CYS A N 1
ATOM 764 C CA . CYS A 1 84 ? 0.622 -14.711 -12.352 1 98.69 84 CYS A CA 1
ATOM 765 C C . CYS A 1 84 ? 1.127 -14.586 -13.781 1 98.69 84 CYS A C 1
ATOM 767 O O . CYS A 1 84 ? 2.289 -14.883 -14.062 1 98.69 84 CYS A O 1
ATOM 769 N N . GLY A 1 85 ? 0.266 -14.109 -14.648 1 98.56 85 GLY A N 1
ATOM 770 C CA . GLY A 1 85 ? 0.64 -13.852 -16.031 1 98.56 85 GLY A CA 1
ATOM 771 C C . GLY A 1 85 ? 1.517 -12.617 -16.188 1 98.56 85 GLY A C 1
ATOM 772 O O . GLY A 1 85 ? 1.896 -11.984 -15.203 1 98.56 85 GLY A O 1
ATOM 773 N N . PRO A 1 86 ? 1.872 -12.359 -17.484 1 98.56 86 PRO A N 1
ATOM 774 C CA . PRO A 1 86 ? 2.723 -11.195 -17.75 1 98.56 86 PRO A CA 1
ATOM 775 C C . PRO A 1 86 ? 2.002 -9.875 -17.516 1 98.56 86 PRO A C 1
ATOM 777 O O . PRO A 1 86 ? 0.771 -9.82 -17.578 1 98.56 86 PRO A O 1
ATOM 780 N N . GLY A 1 87 ? 2.771 -8.875 -17.281 1 98.5 87 GLY A N 1
ATOM 781 C CA . GLY A 1 87 ? 2.217 -7.543 -17.109 1 98.5 87 GLY A CA 1
ATOM 782 C C . GLY A 1 87 ? 1.646 -7.312 -15.719 1 98.5 87 GLY A C 1
ATOM 783 O O . GLY A 1 87 ? 0.696 -6.543 -15.555 1 98.5 87 GLY A O 1
ATOM 784 N N . LEU A 1 88 ? 2.166 -7.98 -14.719 1 98.56 88 LEU A N 1
ATOM 785 C CA . LEU A 1 88 ? 1.759 -7.789 -13.336 1 98.56 88 LEU A CA 1
ATOM 786 C C . LEU A 1 88 ? 2.275 -6.457 -12.797 1 98.56 88 LEU A C 1
ATOM 788 O O . LEU A 1 88 ? 3.445 -6.117 -12.984 1 98.56 88 LEU A O 1
ATOM 792 N N . TYR A 1 89 ? 1.363 -5.742 -12.188 1 98.19 89 TYR A N 1
ATOM 793 C CA . TYR A 1 89 ? 1.733 -4.465 -11.586 1 98.19 89 TYR A CA 1
ATOM 794 C C . TYR A 1 89 ? 1.416 -4.453 -10.094 1 98.19 89 TYR A C 1
ATOM 796 O O . TYR A 1 89 ? 0.287 -4.742 -9.688 1 98.19 89 TYR A O 1
ATOM 804 N N . ILE A 1 90 ? 2.404 -4.152 -9.289 1 97.62 90 ILE A N 1
ATOM 805 C CA . ILE A 1 90 ? 2.295 -3.971 -7.848 1 97.62 90 ILE A CA 1
ATOM 806 C C . ILE A 1 90 ? 2.715 -2.551 -7.477 1 97.62 90 ILE A C 1
ATOM 808 O O . ILE A 1 90 ? 3.906 -2.26 -7.352 1 97.62 90 ILE A O 1
ATOM 812 N N . PRO A 1 91 ? 1.741 -1.694 -7.176 1 93.62 91 PRO A N 1
ATOM 813 C CA . PRO A 1 91 ? 2.041 -0.264 -7.078 1 93.62 91 PRO A CA 1
ATOM 814 C C . PRO A 1 91 ? 2.814 0.09 -5.809 1 93.62 91 PRO A C 1
ATOM 816 O O . PRO A 1 91 ? 3.496 1.116 -5.766 1 93.62 91 PRO A O 1
ATOM 819 N N . HIS A 1 92 ? 2.721 -0.58 -4.699 1 94.38 92 HIS A N 1
ATOM 820 C CA . HIS A 1 92 ? 3.402 -0.338 -3.436 1 94.38 92 HIS A CA 1
ATOM 821 C C . HIS A 1 92 ? 3.918 -1.64 -2.83 1 94.38 92 HIS A C 1
ATOM 823 O O . HIS A 1 92 ? 3.35 -2.707 -3.068 1 94.38 92 HIS A O 1
ATOM 829 N N . ILE A 1 93 ? 4.938 -1.451 -2.07 1 94.88 93 ILE A N 1
ATOM 830 C CA . ILE A 1 93 ? 5.488 -2.621 -1.391 1 94.88 93 ILE A CA 1
ATOM 831 C C . ILE A 1 93 ? 4.816 -2.785 -0.029 1 94.88 93 ILE A C 1
ATOM 833 O O . ILE A 1 93 ? 4.676 -1.817 0.722 1 94.88 93 ILE A O 1
ATOM 837 N N . GLY A 1 94 ? 4.414 -3.91 0.198 1 94.81 94 GLY A N 1
ATOM 838 C CA . GLY A 1 94 ? 3.762 -4.273 1.446 1 94.81 94 GLY A CA 1
ATOM 839 C C . GLY A 1 94 ? 3.25 -5.699 1.459 1 94.81 94 GLY A C 1
ATOM 840 O O . GLY A 1 94 ? 3.424 -6.438 0.487 1 94.81 94 GLY A O 1
ATOM 841 N N . PHE A 1 95 ? 2.605 -6.055 2.471 1 94.94 95 PHE A N 1
ATOM 842 C CA . PHE A 1 95 ? 2.109 -7.414 2.648 1 94.94 95 PHE A CA 1
ATOM 843 C C . PHE A 1 95 ? 1.163 -7.797 1.517 1 94.94 95 PHE A C 1
ATOM 845 O O . PHE A 1 95 ? 0.199 -7.082 1.238 1 94.94 95 PHE A O 1
ATOM 852 N N . LEU A 1 96 ? 1.452 -8.859 0.898 1 97.06 96 LEU A N 1
ATOM 853 C CA . LEU A 1 96 ? 0.56 -9.453 -0.091 1 97.06 96 LEU A CA 1
ATOM 854 C C . LEU A 1 96 ? 0.885 -10.93 -0.299 1 97.06 96 LEU A C 1
ATOM 856 O O . LEU A 1 96 ? 2.053 -11.32 -0.266 1 97.06 96 LEU A O 1
ATOM 860 N N . ILE A 1 97 ? -0.17 -11.789 -0.522 1 97.44 97 ILE A N 1
ATOM 861 C CA . ILE A 1 97 ? 0.03 -13.219 -0.708 1 97.44 97 ILE A CA 1
ATOM 862 C C . ILE A 1 97 ? -0.794 -13.703 -1.897 1 97.44 97 ILE A C 1
ATOM 864 O O . ILE A 1 97 ? -1.987 -13.414 -1.996 1 97.44 97 ILE A O 1
ATOM 868 N N . VAL A 1 98 ? -0.183 -14.32 -2.754 1 98.06 98 VAL A N 1
ATOM 869 C CA . VAL A 1 98 ? -0.813 -15.141 -3.783 1 98.06 98 VAL A CA 1
ATOM 870 C C . VAL A 1 98 ? -0.408 -16.609 -3.602 1 98.06 98 VAL A C 1
ATOM 872 O O . VAL A 1 98 ? 0.74 -16.969 -3.857 1 98.06 98 VAL A O 1
ATOM 875 N N . VAL A 1 99 ? -1.297 -17.391 -3.207 1 95.44 99 VAL A N 1
ATOM 876 C CA . VAL A 1 99 ? -0.956 -18.766 -2.861 1 95.44 99 VAL A CA 1
ATOM 877 C C . VAL A 1 99 ? -0.631 -19.547 -4.129 1 95.44 99 VAL A C 1
ATOM 879 O O . VAL A 1 99 ? -1.121 -19.234 -5.211 1 95.44 99 VAL A O 1
ATOM 882 N N . ALA A 1 100 ? 0.136 -20.578 -3.885 1 93.38 100 ALA A N 1
ATOM 883 C CA . ALA A 1 100 ? 0.512 -21.453 -4.992 1 93.38 100 ALA A CA 1
ATOM 884 C C . ALA A 1 100 ? -0.719 -22.078 -5.637 1 93.38 100 ALA A C 1
ATOM 886 O O . ALA A 1 100 ? -1.742 -22.266 -4.977 1 93.38 100 ALA A O 1
ATOM 887 N N . ARG A 1 101 ? -0.678 -22.328 -6.945 1 92.81 101 ARG A N 1
ATOM 888 C CA . ARG A 1 101 ? -1.691 -23.016 -7.727 1 92.81 101 ARG A CA 1
ATOM 889 C C . ARG A 1 101 ? -2.805 -22.062 -8.156 1 92.81 101 ARG A C 1
ATOM 891 O O . ARG A 1 101 ? -3.607 -22.406 -9.031 1 92.81 101 ARG A O 1
ATOM 898 N N . SER A 1 102 ? -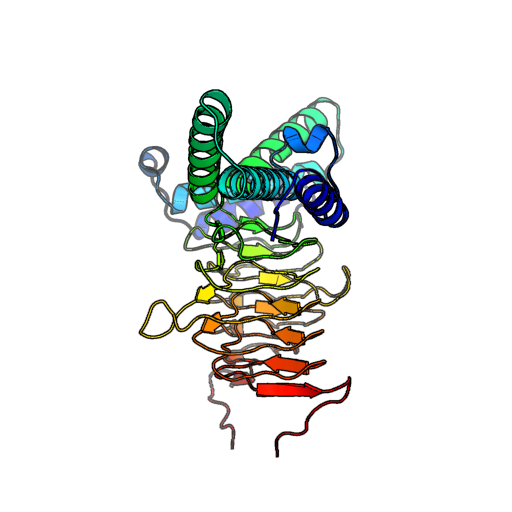2.916 -20.922 -7.422 1 96.19 102 SER A N 1
ATOM 899 C CA . SER A 1 102 ? -3.828 -19.922 -7.977 1 96.19 102 SER A CA 1
ATOM 900 C C . SER A 1 102 ? -3.416 -19.516 -9.391 1 96.19 102 SER A C 1
ATOM 902 O O . SER A 1 102 ? -2.283 -19.766 -9.805 1 96.19 102 SER A O 1
ATOM 904 N N . ARG A 1 103 ? -4.387 -18.984 -10.102 1 97.25 103 ARG A N 1
ATOM 905 C CA . ARG A 1 103 ? -4.129 -18.5 -11.453 1 97.25 103 ARG A CA 1
ATOM 906 C C . ARG A 1 103 ? -4.594 -17.047 -11.609 1 97.25 103 ARG A C 1
ATOM 908 O O . ARG A 1 103 ? -5.766 -16.75 -11.383 1 97.25 103 ARG A O 1
ATOM 915 N N . VAL A 1 104 ? -3.688 -16.219 -11.992 1 98.62 104 VAL A N 1
ATOM 916 C CA . VAL A 1 104 ? -3.951 -14.812 -12.25 1 98.62 104 VAL A CA 1
ATOM 917 C C . VAL A 1 104 ? -3.553 -14.461 -13.688 1 98.62 104 VAL A C 1
ATOM 919 O O . VAL A 1 104 ? -2.432 -14.758 -14.109 1 98.62 104 VAL A O 1
ATOM 922 N N . GLY A 1 105 ? -4.379 -13.867 -14.43 1 98.69 105 GLY A N 1
ATOM 923 C CA . GLY A 1 105 ? -4.184 -13.602 -15.852 1 98.69 105 GLY A CA 1
ATOM 924 C C . GLY A 1 105 ? -3.197 -12.484 -16.125 1 98.69 105 GLY A C 1
ATOM 925 O O . GLY A 1 105 ? -2.338 -12.195 -15.289 1 98.69 105 GLY A O 1
ATOM 926 N N . LYS A 1 106 ? -3.299 -11.961 -17.344 1 98.62 106 LYS A N 1
ATOM 927 C CA . LYS A 1 106 ? -2.391 -10.922 -17.812 1 98.62 106 LYS A CA 1
ATOM 928 C C . LYS A 1 106 ? -2.85 -9.547 -17.344 1 98.62 106 LYS A C 1
ATOM 930 O O . LYS A 1 106 ? -4.051 -9.305 -17.188 1 98.62 106 LYS A O 1
ATOM 935 N N . ASN A 1 107 ? -1.849 -8.68 -17.141 1 98.62 107 ASN A N 1
ATOM 936 C CA . ASN A 1 107 ? -2.086 -7.258 -16.922 1 98.62 107 ASN A CA 1
ATOM 937 C C . ASN A 1 107 ? -2.957 -7.016 -15.703 1 98.62 107 ASN A C 1
ATOM 939 O O . ASN A 1 107 ? -3.9 -6.227 -15.75 1 98.62 107 ASN A O 1
ATOM 943 N N . CYS A 1 108 ? -2.689 -7.707 -14.664 1 98.81 108 CYS A N 1
ATOM 944 C CA . CYS A 1 108 ? -3.416 -7.523 -13.414 1 98.81 108 CYS A CA 1
ATOM 945 C C . CYS A 1 108 ? -2.66 -6.586 -12.477 1 98.81 108 CYS A C 1
ATOM 947 O O . CYS A 1 108 ? -1.441 -6.445 -12.594 1 98.81 108 CYS A O 1
ATOM 949 N N . ILE A 1 109 ? -3.398 -5.898 -11.656 1 98.62 109 ILE A N 1
ATOM 950 C CA . ILE A 1 109 ? -2.871 -5.043 -10.594 1 98.62 109 ILE A CA 1
ATOM 951 C C . ILE A 1 109 ? -3.184 -5.656 -9.234 1 98.62 109 ILE A C 1
ATOM 953 O O . ILE A 1 109 ? -4.34 -5.961 -8.93 1 98.62 109 ILE A O 1
ATOM 957 N N . ILE A 1 110 ? -2.193 -5.914 -8.422 1 98.38 110 ILE A N 1
ATOM 958 C CA . ILE A 1 110 ? -2.369 -6.43 -7.07 1 98.38 110 ILE A CA 1
ATOM 959 C C . ILE A 1 110 ? -1.733 -5.469 -6.066 1 98.38 110 ILE A C 1
ATOM 961 O O . ILE A 1 110 ? -0.536 -5.184 -6.145 1 98.38 110 ILE A O 1
ATOM 965 N N . THR A 1 111 ? -2.541 -4.984 -5.129 1 97.62 111 THR A N 1
ATOM 966 C CA . THR A 1 111 ? -2.104 -3.963 -4.188 1 97.62 111 THR A CA 1
ATOM 967 C C . THR A 1 111 ? -1.821 -4.578 -2.818 1 97.62 111 THR A C 1
ATOM 969 O O . THR A 1 111 ? -2.135 -5.746 -2.578 1 97.62 111 THR A O 1
ATOM 972 N N . PRO A 1 112 ? -1.147 -3.859 -1.923 1 97 112 PRO A N 1
ATOM 973 C CA . PRO A 1 112 ? -0.826 -4.387 -0.594 1 97 112 PRO A CA 1
ATOM 974 C C . PRO A 1 112 ? -2.068 -4.777 0.202 1 97 112 PRO A C 1
ATOM 976 O O . PRO A 1 112 ? -3.121 -4.152 0.06 1 97 112 PRO A O 1
ATOM 979 N N . GLY A 1 113 ? -1.86 -5.738 1.102 1 97.19 113 GLY A N 1
ATOM 980 C CA . GLY A 1 113 ? -2.951 -6.219 1.935 1 97.19 113 GLY A CA 1
ATOM 981 C C . GLY A 1 113 ? -3.799 -7.277 1.255 1 97.19 113 GLY A C 1
ATOM 982 O O . GLY A 1 113 ? -4.695 -7.852 1.873 1 97.19 113 GLY A O 1
ATOM 983 N N . VAL A 1 114 ? -3.57 -7.582 -0.001 1 98.44 114 VAL A N 1
ATOM 984 C CA . VAL A 1 114 ? -4.355 -8.539 -0.769 1 98.44 114 VAL A CA 1
ATOM 985 C C . VAL A 1 114 ? -3.904 -9.961 -0.438 1 98.44 114 VAL A C 1
ATOM 987 O O . VAL A 1 114 ? -2.703 -10.227 -0.333 1 98.44 114 VAL A O 1
ATOM 990 N N . VAL A 1 115 ? -4.852 -10.828 -0.262 1 97.75 115 VAL A N 1
ATOM 991 C CA . VAL A 1 115 ? -4.609 -12.266 -0.151 1 97.75 115 VAL A CA 1
ATOM 992 C C . VAL A 1 115 ? -5.477 -13.016 -1.158 1 97.75 115 VAL A C 1
ATOM 994 O O . VAL A 1 115 ? -6.699 -12.867 -1.165 1 97.75 115 VAL A O 1
ATOM 997 N N . ILE A 1 116 ? -4.875 -13.648 -2.021 1 97.81 116 ILE A N 1
ATOM 998 C CA . ILE A 1 116 ? -5.488 -14.648 -2.891 1 97.81 116 ILE A CA 1
ATOM 999 C C . ILE A 1 116 ? -5.191 -16.047 -2.359 1 97.81 116 ILE A C 1
ATOM 1001 O O . ILE A 1 116 ? -4.078 -16.562 -2.521 1 97.81 116 ILE A O 1
ATOM 1005 N N . GLY A 1 117 ? -6.203 -16.547 -1.683 1 94.56 117 GLY A N 1
ATOM 1006 C CA . GLY A 1 117 ? -5.875 -17.703 -0.853 1 94.56 117 GLY A CA 1
ATOM 1007 C C . GLY A 1 117 ? -6.918 -18.797 -0.916 1 94.56 117 GLY A C 1
ATOM 1008 O O . GLY A 1 117 ? -7.863 -18.719 -1.702 1 94.56 117 GLY A O 1
ATOM 1009 N N . THR A 1 118 ? -6.617 -19.859 -0.152 1 88.31 118 THR A N 1
ATOM 1010 C CA . THR A 1 118 ? -7.406 -21.094 -0.133 1 88.31 118 THR A CA 1
ATOM 1011 C C . THR A 1 118 ? -8.422 -21.062 1.002 1 88.31 118 THR A C 1
ATOM 1013 O O . THR A 1 118 ? -8.297 -20.266 1.941 1 88.31 118 THR A O 1
ATOM 1016 N N . LYS A 1 119 ? -9.414 -21.781 0.629 1 79.5 119 LYS A N 1
ATOM 1017 C CA . LYS A 1 119 ? -10.383 -22.094 1.68 1 79.5 119 LYS A CA 1
ATOM 1018 C C . LYS A 1 119 ? -10.336 -23.578 2.045 1 79.5 119 LYS A C 1
ATOM 1020 O O . LYS A 1 119 ? -10.523 -24.438 1.187 1 79.5 119 LYS A O 1
ATOM 1025 N N . HIS A 1 120 ? -10.148 -24 3.24 1 71.25 120 HIS A N 1
ATOM 1026 C CA . HIS A 1 120 ? -10.234 -25.344 3.773 1 71.25 120 HIS A CA 1
ATOM 1027 C C . HIS A 1 120 ? -9.102 -26.219 3.26 1 71.25 120 HIS A C 1
ATOM 1029 O O . HIS A 1 120 ? -8.344 -26.797 4.051 1 71.25 120 HIS A O 1
ATOM 1035 N N . THR A 1 121 ? -9.133 -26.422 1.811 1 73.38 121 THR A N 1
ATOM 1036 C CA . THR A 1 121 ? -8.141 -27.312 1.228 1 73.38 121 THR A CA 1
ATOM 1037 C C . THR A 1 121 ? -7.223 -26.562 0.271 1 73.38 121 THR A C 1
ATOM 1039 O O . THR A 1 121 ? -7.598 -25.516 -0.267 1 73.38 121 THR A O 1
ATOM 1042 N N . PHE A 1 122 ? -6.141 -27.156 0.019 1 75.75 122 PHE A N 1
ATOM 1043 C CA . PHE A 1 122 ? -5.082 -26.547 -0.777 1 75.75 122 PHE A CA 1
ATOM 1044 C C . PHE A 1 122 ? -5.523 -26.375 -2.227 1 75.75 122 PHE A C 1
ATOM 1046 O O . PHE A 1 122 ? -4.98 -25.531 -2.951 1 75.75 122 PHE A O 1
ATOM 1053 N N . ASP A 1 123 ? -6.484 -27.062 -2.592 1 81.69 123 ASP A N 1
ATOM 1054 C CA . ASP A 1 123 ? -6.867 -27.031 -4 1 81.69 123 ASP A CA 1
ATOM 1055 C C . ASP A 1 123 ? -8.016 -26.062 -4.238 1 81.69 123 ASP A C 1
ATOM 1057 O O . ASP A 1 123 ? -8.383 -25.797 -5.383 1 81.69 123 ASP A O 1
ATOM 1061 N N . ASN A 1 124 ? -8.531 -25.609 -3.189 1 91.38 124 ASN A N 1
ATOM 1062 C CA . ASN A 1 124 ? -9.594 -24.609 -3.295 1 91.38 124 ASN A CA 1
ATOM 1063 C C . ASN A 1 124 ? -9.031 -23.203 -3.389 1 91.38 124 ASN A C 1
ATOM 1065 O O . ASN A 1 124 ? -9.047 -22.453 -2.406 1 91.38 124 ASN A O 1
ATOM 1069 N N . VAL A 1 125 ? -8.5 -22.922 -4.715 1 94.81 125 VAL A N 1
ATOM 1070 C CA . VAL A 1 125 ? -7.805 -21.656 -4.918 1 94.81 125 VAL A CA 1
ATOM 1071 C C . VAL A 1 125 ? -8.523 -20.828 -5.984 1 94.81 125 VAL A C 1
ATOM 1073 O O . VAL A 1 125 ? -9.211 -21.391 -6.848 1 94.81 125 VAL A O 1
ATOM 1076 N N . PRO A 1 126 ? -8.383 -19.562 -6 1 97.31 126 PRO A N 1
ATOM 1077 C CA . PRO A 1 126 ? -9.055 -18.672 -6.953 1 97.31 126 PRO A CA 1
ATOM 1078 C C . PRO A 1 126 ? -8.445 -18.75 -8.352 1 97.31 126 PRO A C 1
ATOM 1080 O O . PRO A 1 126 ? -7.262 -19.062 -8.5 1 97.31 126 PRO A O 1
ATOM 1083 N N . THR A 1 127 ? -9.242 -18.531 -9.312 1 98.25 127 THR A N 1
ATOM 1084 C CA . THR A 1 127 ? -8.852 -18.281 -10.688 1 98.25 127 THR A CA 1
ATOM 1085 C C . THR A 1 127 ? -9.281 -16.875 -11.125 1 98.25 127 THR A C 1
ATOM 1087 O O . THR A 1 127 ? -10.469 -16.547 -11.07 1 98.25 127 THR A O 1
ATOM 1090 N N . ILE A 1 128 ? -8.352 -16.094 -11.625 1 98.81 128 ILE A N 1
ATOM 1091 C CA . ILE A 1 128 ? -8.594 -14.688 -11.945 1 98.81 128 ILE A CA 1
ATOM 1092 C C . ILE A 1 128 ? -8.242 -14.43 -13.406 1 98.81 128 ILE A C 1
ATOM 1094 O O . ILE A 1 128 ? -7.18 -14.836 -13.883 1 98.81 128 ILE A O 1
ATOM 1098 N N . GLY A 1 129 ? -9.086 -13.781 -14.148 1 98.81 129 GLY A N 1
ATOM 1099 C CA . GLY A 1 129 ? -8.898 -13.5 -15.562 1 98.81 129 GLY A CA 1
ATOM 1100 C C . GLY A 1 129 ? -7.902 -12.383 -15.82 1 98.81 129 GLY A C 1
ATOM 1101 O O . GLY A 1 129 ? -7.027 -12.125 -14.992 1 98.81 129 GLY A O 1
ATOM 1102 N N . ASP A 1 130 ? -7.992 -11.773 -17.062 1 98.88 130 ASP A N 1
ATOM 1103 C CA . ASP A 1 130 ? -7.082 -10.719 -17.5 1 98.88 130 ASP A CA 1
ATOM 1104 C C . ASP A 1 130 ? -7.613 -9.344 -17.125 1 98.88 130 ASP A C 1
ATOM 1106 O O . ASP A 1 130 ? -8.82 -9.133 -17.047 1 98.88 130 ASP A O 1
ATOM 1110 N N . ASN A 1 131 ? -6.672 -8.383 -16.906 1 98.81 131 ASN A N 1
ATOM 1111 C CA . ASN A 1 131 ? -7.02 -6.984 -16.703 1 98.81 131 ASN A CA 1
ATOM 1112 C C . ASN A 1 131 ? -7.887 -6.805 -15.453 1 98.81 131 ASN A C 1
ATOM 1114 O O . ASN A 1 131 ? -8.906 -6.113 -15.492 1 98.81 131 ASN A O 1
ATOM 1118 N N . VAL A 1 132 ? -7.52 -7.461 -14.438 1 98.88 132 VAL A N 1
ATOM 1119 C CA . VAL A 1 132 ? -8.234 -7.355 -13.164 1 98.88 132 VAL A CA 1
ATOM 1120 C C . VAL A 1 132 ? -7.434 -6.484 -12.195 1 98.88 132 VAL A C 1
ATOM 1122 O O . VAL A 1 132 ? -6.211 -6.613 -12.102 1 98.88 132 VAL A O 1
ATOM 1125 N N . GLU A 1 133 ? -8.078 -5.574 -11.539 1 98.62 133 GLU A N 1
ATOM 1126 C CA . GLU A 1 133 ? -7.496 -4.758 -10.477 1 98.62 133 GLU A CA 1
ATOM 1127 C C . GLU A 1 133 ? -8.016 -5.184 -9.109 1 98.62 133 GLU A C 1
ATOM 1129 O O . GLU A 1 133 ? -9.219 -5.125 -8.852 1 98.62 133 GLU A O 1
ATOM 1134 N N . ILE A 1 134 ? -7.145 -5.625 -8.289 1 98.5 134 ILE A N 1
ATOM 1135 C CA . ILE A 1 134 ? -7.457 -5.984 -6.914 1 98.5 134 ILE A CA 1
ATOM 1136 C C . ILE A 1 134 ? -6.91 -4.918 -5.969 1 98.5 134 ILE A C 1
ATOM 1138 O O . ILE A 1 134 ? -5.703 -4.855 -5.723 1 98.5 134 ILE A O 1
ATOM 1142 N N . ALA A 1 135 ? -7.781 -4.164 -5.398 1 97.69 135 ALA A N 1
ATOM 1143 C CA . ALA A 1 135 ? -7.406 -2.959 -4.664 1 97.69 135 ALA A CA 1
ATOM 1144 C C . ALA A 1 135 ? -6.977 -3.295 -3.238 1 97.69 135 ALA A C 1
ATOM 1146 O O . ALA A 1 135 ? -7.043 -4.453 -2.82 1 97.69 135 ALA A O 1
ATOM 1147 N N . LEU A 1 136 ? -6.578 -2.307 -2.545 1 97.06 136 LEU A N 1
ATOM 1148 C CA . LEU A 1 136 ? -5.922 -2.383 -1.246 1 97.06 136 LEU A CA 1
ATOM 1149 C C . LEU A 1 136 ? -6.746 -3.213 -0.268 1 97.06 136 LEU A C 1
ATOM 1151 O O . LEU A 1 136 ? -7.941 -2.975 -0.101 1 97.06 136 LEU A O 1
ATOM 1155 N N . GLY A 1 137 ? -6.082 -4.246 0.323 1 97.69 137 GLY A N 1
ATOM 1156 C CA . GLY A 1 137 ? -6.664 -4.941 1.46 1 97.69 137 GLY A CA 1
ATOM 1157 C C . GLY A 1 137 ? -7.688 -5.988 1.06 1 97.69 137 GLY A C 1
ATOM 1158 O O . GLY A 1 137 ? -8.219 -6.703 1.912 1 97.69 137 GLY A O 1
ATOM 1159 N N . ALA A 1 138 ? -8.016 -6.168 -0.168 1 98.31 138 ALA A N 1
ATOM 1160 C CA . ALA A 1 138 ? -9.039 -7.113 -0.605 1 98.31 138 ALA A CA 1
ATOM 1161 C C . ALA A 1 138 ? -8.594 -8.555 -0.378 1 98.31 138 ALA A C 1
ATOM 1163 O O . ALA A 1 138 ? -7.395 -8.836 -0.333 1 98.31 138 ALA A O 1
ATOM 1164 N N . LYS A 1 139 ? -9.594 -9.445 -0.214 1 98.19 139 LYS A N 1
ATOM 1165 C CA . LYS A 1 139 ? -9.367 -10.883 -0.064 1 98.19 139 LYS A CA 1
ATOM 1166 C C . LYS A 1 139 ? -10.18 -11.672 -1.085 1 98.19 139 LYS A C 1
ATOM 1168 O O . LYS A 1 139 ? -11.375 -11.422 -1.272 1 98.19 139 LYS A O 1
ATOM 1173 N N . ILE A 1 140 ? -9.57 -12.508 -1.752 1 98.25 140 ILE A N 1
ATOM 1174 C CA . ILE A 1 140 ? -10.227 -13.484 -2.613 1 98.25 140 ILE A CA 1
ATOM 1175 C C . ILE A 1 140 ? -9.953 -14.891 -2.084 1 98.25 140 ILE A C 1
ATOM 1177 O O . ILE A 1 140 ? -8.812 -15.367 -2.113 1 98.25 140 ILE A O 1
ATOM 1181 N N . ILE A 1 141 ? -10.992 -15.57 -1.658 1 96 141 ILE A N 1
ATOM 1182 C CA . ILE A 1 141 ? -10.773 -16.781 -0.866 1 96 141 ILE A CA 1
ATOM 1183 C C . ILE A 1 141 ? -11.586 -17.938 -1.449 1 96 141 ILE A C 1
ATOM 1185 O O . ILE A 1 141 ? -12.789 -17.797 -1.684 1 96 141 ILE A O 1
ATOM 1189 N N . GLY A 1 142 ? -10.875 -18.984 -1.653 1 94.44 142 GLY A N 1
ATOM 1190 C CA . GLY A 1 142 ? -11.562 -20.203 -2.051 1 94.44 142 GLY A CA 1
ATOM 1191 C C . GLY A 1 142 ? -11.609 -20.406 -3.555 1 94.44 142 GLY A C 1
ATOM 1192 O O . GLY A 1 142 ? -10.898 -19.719 -4.297 1 94.44 142 GLY A O 1
ATOM 1193 N N . LYS A 1 143 ? -12.383 -21.438 -3.992 1 95.31 143 LYS A N 1
ATOM 1194 C CA . LYS A 1 143 ? -12.516 -21.781 -5.406 1 95.31 143 LYS A CA 1
ATOM 1195 C C . LYS A 1 143 ? -13.484 -20.844 -6.113 1 95.31 143 LYS A C 1
ATOM 1197 O O . LYS A 1 143 ? -14.602 -21.25 -6.457 1 95.31 143 LYS A O 1
ATOM 1202 N N . VAL A 1 144 ? -13.047 -19.688 -6.348 1 96.38 144 VAL A N 1
ATOM 1203 C CA . VAL A 1 144 ? -13.867 -18.688 -7.012 1 96.38 144 VAL A CA 1
ATOM 1204 C C . VAL A 1 144 ? -13.219 -18.281 -8.336 1 96.38 144 VAL A C 1
ATOM 1206 O O . VAL A 1 144 ? -11.992 -18.234 -8.445 1 96.38 144 VAL A O 1
ATOM 1209 N N . SER A 1 145 ? -14.062 -18.016 -9.266 1 98.38 145 SER A N 1
ATOM 1210 C CA . SER A 1 145 ? -13.625 -17.547 -10.578 1 98.38 145 SER A CA 1
ATOM 1211 C C . SER A 1 145 ? -13.945 -16.078 -10.781 1 98.38 145 SER A C 1
ATOM 1213 O O . SER A 1 145 ? -15.102 -15.664 -10.641 1 98.38 145 SER A O 1
ATOM 1215 N N . ILE A 1 146 ? -12.961 -15.281 -11.117 1 98.81 146 ILE A N 1
ATOM 1216 C CA . ILE A 1 146 ? -13.125 -13.867 -11.43 1 98.81 146 ILE A CA 1
ATOM 1217 C C . ILE A 1 146 ? -12.914 -13.641 -12.93 1 98.81 146 ILE A C 1
ATOM 1219 O O . ILE A 1 146 ? -11.883 -14.047 -13.477 1 98.81 146 ILE A O 1
ATOM 1223 N N . GLY A 1 147 ? -13.852 -13.047 -13.562 1 98.75 147 GLY A N 1
ATOM 1224 C CA . GLY A 1 147 ? -13.766 -12.805 -14.992 1 98.75 147 GLY A CA 1
ATOM 1225 C C . GLY A 1 147 ? -12.758 -11.727 -15.352 1 98.75 147 GLY A C 1
ATOM 1226 O O . GLY A 1 147 ? -11.953 -11.312 -14.516 1 98.75 147 GLY A O 1
ATOM 1227 N N . ASN A 1 148 ? -12.766 -11.328 -16.688 1 98.81 148 ASN A N 1
ATOM 1228 C CA . ASN A 1 148 ? -11.883 -10.289 -17.203 1 98.81 148 ASN A CA 1
ATOM 1229 C C . ASN A 1 148 ? -12.43 -8.891 -16.906 1 98.81 148 ASN A C 1
ATOM 1231 O O . ASN A 1 148 ? -13.641 -8.711 -16.781 1 98.81 148 ASN A O 1
ATOM 1235 N N . ASN A 1 149 ? -11.484 -7.91 -16.797 1 98.75 149 ASN A N 1
ATOM 1236 C CA . ASN A 1 149 ? -11.859 -6.504 -16.656 1 98.75 149 ASN A CA 1
ATOM 1237 C C . ASN A 1 149 ? -12.695 -6.266 -15.406 1 98.75 149 ASN A C 1
ATOM 1239 O O . ASN A 1 149 ? -13.727 -5.605 -15.461 1 98.75 149 ASN A O 1
ATOM 1243 N N . VAL A 1 150 ? -12.297 -6.816 -14.375 1 98.75 150 VAL A N 1
ATOM 1244 C CA . VAL A 1 150 ? -12.992 -6.676 -13.102 1 98.75 150 VAL A CA 1
ATOM 1245 C C . VAL A 1 150 ? -12.188 -5.781 -12.164 1 98.75 150 VAL A C 1
ATOM 1247 O O . VAL A 1 150 ? -10.953 -5.82 -12.164 1 98.75 150 VAL A O 1
ATOM 1250 N N . ILE A 1 151 ? -12.867 -4.977 -11.422 1 98.44 151 ILE A N 1
ATOM 1251 C CA . ILE A 1 151 ? -12.266 -4.199 -10.344 1 98.44 151 ILE A CA 1
ATOM 1252 C C . ILE A 1 151 ? -12.828 -4.652 -9 1 98.44 151 ILE A C 1
ATOM 1254 O O . ILE A 1 151 ? -14.047 -4.652 -8.797 1 98.44 151 ILE A O 1
ATOM 1258 N N . ILE A 1 152 ? -11.977 -5.094 -8.141 1 98.25 152 ILE A N 1
ATOM 1259 C CA . ILE A 1 152 ? -12.344 -5.418 -6.766 1 98.25 152 ILE A CA 1
ATOM 1260 C C . ILE A 1 152 ? -11.953 -4.266 -5.844 1 98.25 152 ILE A C 1
ATOM 1262 O O . ILE A 1 152 ? -10.766 -3.994 -5.648 1 98.25 152 ILE A O 1
ATOM 1266 N N . ALA A 1 153 ? -12.875 -3.611 -5.254 1 97.38 153 ALA A N 1
ATOM 1267 C CA . ALA A 1 153 ? -12.688 -2.393 -4.469 1 97.38 153 ALA A CA 1
ATOM 1268 C C . ALA A 1 153 ? -11.906 -2.68 -3.188 1 97.38 153 ALA A C 1
ATOM 1270 O O . ALA A 1 153 ? -11.766 -3.838 -2.785 1 97.38 153 ALA A O 1
ATOM 1271 N N . PRO A 1 154 ? -11.406 -1.617 -2.58 1 97.62 154 PRO A N 1
ATOM 1272 C CA . PRO A 1 154 ? -10.578 -1.796 -1.386 1 97.62 154 PRO A CA 1
ATOM 1273 C C . PRO A 1 154 ? -11.32 -2.518 -0.26 1 97.62 154 PRO A C 1
ATOM 1275 O O . PRO A 1 154 ? -12.508 -2.283 -0.048 1 97.62 154 PRO A O 1
ATOM 1278 N N . ASN A 1 155 ? -10.602 -3.373 0.492 1 98.25 155 ASN A N 1
ATOM 1279 C CA . ASN A 1 155 ? -11.008 -4.105 1.688 1 98.25 155 ASN A CA 1
ATOM 1280 C C . ASN A 1 155 ? -12.172 -5.051 1.397 1 98.25 155 ASN A C 1
ATOM 1282 O O . ASN A 1 155 ? -12.781 -5.594 2.32 1 98.25 155 ASN A O 1
ATOM 1286 N N . SER A 1 156 ? -12.492 -5.332 0.115 1 98 156 SER A N 1
ATOM 1287 C CA . SER A 1 156 ? -13.57 -6.25 -0.241 1 98 156 SER A CA 1
ATOM 1288 C C . SER A 1 156 ? -13.172 -7.699 0.016 1 98 156 SER A C 1
ATOM 1290 O O . SER A 1 156 ? -11.992 -8.047 -0.049 1 98 156 SER A O 1
ATOM 1292 N N . VAL A 1 157 ? -14.188 -8.508 0.283 1 98.25 157 VAL A N 1
ATOM 1293 C CA . VAL A 1 157 ? -13.984 -9.945 0.446 1 98.25 157 VAL A CA 1
ATOM 1294 C C . VAL A 1 157 ? -14.812 -10.711 -0.587 1 98.25 157 VAL A C 1
ATOM 1296 O O . VAL A 1 157 ? -16.047 -10.695 -0.541 1 98.25 157 VAL A O 1
ATOM 1299 N N . VAL A 1 158 ? -14.188 -11.383 -1.501 1 98.19 158 VAL A N 1
ATOM 1300 C CA . VAL A 1 158 ? -14.836 -12.117 -2.586 1 98.19 158 VAL A CA 1
ATOM 1301 C C . VAL A 1 158 ? -14.844 -13.609 -2.268 1 98.19 158 VAL A C 1
ATOM 1303 O O . VAL A 1 158 ? -13.781 -14.227 -2.133 1 98.19 158 VAL A O 1
ATOM 1306 N N . VAL A 1 159 ? -15.977 -14.156 -2.229 1 96.75 159 VAL A N 1
ATOM 1307 C CA . VAL A 1 159 ? -16.109 -15.578 -1.899 1 96.75 159 VAL A CA 1
ATOM 1308 C C . VAL A 1 159 ? -17.016 -16.266 -2.914 1 96.75 159 VAL A C 1
ATOM 1310 O O . VAL A 1 159 ? -17.359 -17.438 -2.75 1 96.75 159 VAL A O 1
ATOM 1313 N N . LYS A 1 160 ? -17.469 -15.484 -3.891 1 97 160 LYS A N 1
ATOM 1314 C CA . LYS A 1 160 ? -18.266 -16.016 -4.984 1 97 160 LYS A CA 1
ATOM 1315 C C . LYS A 1 160 ? -17.719 -15.57 -6.34 1 97 160 LYS A C 1
ATOM 1317 O O . LYS A 1 160 ? -16.969 -14.594 -6.422 1 97 160 LYS A O 1
ATOM 1322 N N . ASP A 1 161 ? -18.219 -16.25 -7.32 1 98.31 161 ASP A N 1
ATOM 1323 C CA . ASP A 1 161 ? -17.75 -15.953 -8.672 1 98.31 161 ASP A CA 1
ATOM 1324 C C . ASP A 1 161 ? -18.172 -14.555 -9.109 1 98.31 161 ASP A C 1
ATOM 1326 O O . ASP A 1 161 ? -19.25 -14.086 -8.75 1 98.31 161 ASP A O 1
ATOM 1330 N N . ILE A 1 162 ? -17.344 -13.867 -9.938 1 98.56 162 ILE A N 1
ATOM 1331 C CA . ILE A 1 162 ? -17.609 -12.547 -10.5 1 98.56 162 ILE A CA 1
ATOM 1332 C C . ILE A 1 162 ? -17.469 -12.594 -12.016 1 98.56 162 ILE A C 1
ATOM 1334 O O . ILE A 1 162 ? -16.422 -12.953 -12.539 1 98.56 162 ILE A O 1
ATOM 1338 N N . PRO A 1 163 ? -18.469 -12.312 -12.766 1 98.31 163 PRO A N 1
ATOM 1339 C CA . PRO A 1 163 ? -18.359 -12.297 -14.227 1 98.31 163 PRO A CA 1
ATOM 1340 C C . PRO A 1 163 ? -17.484 -11.164 -14.75 1 98.31 163 PRO A C 1
ATOM 1342 O O . PRO A 1 163 ? -17 -10.344 -13.969 1 98.31 163 PRO A O 1
ATOM 1345 N N . ASP A 1 164 ? -17.312 -11.172 -16.109 1 98.69 164 ASP A N 1
ATOM 1346 C CA . ASP A 1 164 ? -16.531 -10.133 -16.766 1 98.69 164 ASP A CA 1
ATOM 1347 C C . ASP A 1 164 ? -17.141 -8.75 -16.547 1 98.69 164 ASP A C 1
ATOM 1349 O O . ASP A 1 164 ? -18.359 -8.633 -16.375 1 98.69 164 ASP A O 1
ATOM 1353 N N . ASN A 1 165 ? -16.25 -7.723 -16.594 1 98.5 165 ASN A N 1
ATOM 1354 C CA . ASN A 1 165 ? -16.656 -6.324 -16.688 1 98.5 165 ASN A CA 1
ATOM 1355 C C . ASN A 1 165 ? -17.5 -5.902 -15.484 1 98.5 165 ASN A C 1
ATOM 1357 O O . ASN A 1 165 ? -18.547 -5.27 -15.648 1 98.5 165 ASN A O 1
ATOM 1361 N N . CYS A 1 166 ? -17.031 -6.289 -14.289 1 98.38 166 CYS A N 1
ATOM 1362 C CA . CYS A 1 166 ? -17.75 -5.934 -13.07 1 98.38 166 CYS A CA 1
ATOM 1363 C C . CYS A 1 166 ? -16.859 -5.129 -12.133 1 98.38 166 CYS A C 1
ATOM 1365 O O . CYS A 1 166 ? -15.633 -5.219 -12.211 1 98.38 166 CYS A O 1
ATOM 1367 N N . VAL A 1 167 ? -17.484 -4.371 -11.367 1 97.75 167 VAL A N 1
ATOM 1368 C CA . VAL A 1 167 ? -16.891 -3.787 -10.164 1 97.75 167 VAL A CA 1
ATOM 1369 C C . VAL A 1 167 ? -17.578 -4.34 -8.922 1 97.75 167 VAL A C 1
ATOM 1371 O O . VAL A 1 167 ? -18.812 -4.359 -8.852 1 97.75 167 VAL A O 1
ATOM 1374 N N . VAL A 1 168 ? -16.812 -4.828 -7.957 1 97.69 168 VAL A N 1
ATOM 1375 C CA . VAL A 1 168 ? -17.422 -5.414 -6.766 1 97.69 168 VAL A CA 1
ATOM 1376 C C . VAL A 1 168 ? -16.875 -4.719 -5.516 1 97.69 168 VAL A C 1
ATOM 1378 O O . VAL A 1 168 ? -15.758 -4.199 -5.52 1 97.69 168 VAL A O 1
ATOM 1381 N N . SER A 1 169 ? -17.703 -4.738 -4.488 1 97.19 169 SER A N 1
ATOM 1382 C CA . SER A 1 169 ? -17.328 -4.117 -3.221 1 97.19 169 SER A CA 1
ATOM 1383 C C . SER A 1 169 ? -18.109 -4.719 -2.059 1 97.19 169 SER A C 1
ATOM 1385 O O . SER A 1 169 ? -19.219 -5.219 -2.242 1 97.19 169 SER A O 1
ATOM 1387 N N . GLY A 1 170 ? -17.344 -4.742 -0.847 1 96.25 170 GLY A N 1
ATOM 1388 C CA . GLY A 1 170 ? -18.062 -5.125 0.355 1 96.25 170 GLY A CA 1
ATOM 1389 C C . GLY A 1 170 ? -17.594 -6.445 0.939 1 96.25 170 GLY A C 1
ATOM 1390 O O . GLY A 1 170 ? -16.656 -7.059 0.425 1 96.25 170 GLY A O 1
ATOM 1391 N N . ILE A 1 171 ? -18.312 -6.828 2.111 1 96.62 171 ILE A N 1
ATOM 1392 C CA . ILE A 1 171 ? -18.031 -8.062 2.834 1 96.62 171 ILE A CA 1
ATOM 1393 C C . ILE A 1 171 ? -19.344 -8.766 3.189 1 96.62 171 ILE A C 1
ATOM 1395 O O . ILE A 1 171 ? -20.016 -8.391 4.156 1 96.62 171 ILE A O 1
ATOM 1399 N N . PRO A 1 172 ? -19.703 -9.68 2.557 1 95.94 172 PRO A N 1
ATOM 1400 C CA . PRO A 1 172 ? -19.109 -10.172 1.315 1 95.94 172 PRO A CA 1
ATOM 1401 C C . PRO A 1 172 ? -19.297 -9.203 0.148 1 95.94 172 PRO A C 1
ATOM 1403 O O . PRO A 1 172 ? -20.203 -8.375 0.168 1 95.94 172 PRO A O 1
ATOM 1406 N N . ALA A 1 173 ? -18.453 -9.375 -0.835 1 96.5 173 ALA A N 1
ATOM 1407 C CA . ALA A 1 173 ? -18.484 -8.469 -1.978 1 96.5 173 ALA A CA 1
ATOM 1408 C C . ALA A 1 173 ? -19.719 -8.688 -2.834 1 96.5 173 ALA A C 1
ATOM 1410 O O . ALA A 1 173 ? -20.141 -9.828 -3.055 1 96.5 173 ALA A O 1
ATOM 1411 N N . LYS A 1 174 ? -20.203 -7.602 -3.236 1 96.38 174 LYS A N 1
ATOM 1412 C CA . LYS A 1 174 ? -21.312 -7.594 -4.18 1 96.38 174 LYS A CA 1
ATOM 1413 C C . LYS A 1 174 ? -20.969 -6.789 -5.434 1 96.38 174 LYS A C 1
ATOM 1415 O O . LYS A 1 174 ? -20.141 -5.871 -5.379 1 96.38 174 LYS A O 1
ATOM 1420 N N . ILE A 1 175 ? -21.641 -7.199 -6.539 1 96.56 175 ILE A N 1
ATOM 1421 C CA . ILE A 1 175 ? -21.453 -6.453 -7.777 1 96.56 175 ILE A CA 1
ATOM 1422 C C . ILE A 1 175 ? -22.125 -5.09 -7.672 1 96.56 175 ILE A C 1
ATOM 1424 O O . ILE A 1 175 ? -23.344 -5.004 -7.449 1 96.56 175 ILE A O 1
ATOM 1428 N N . ILE A 1 176 ? -21.391 -4.043 -7.898 1 95 176 ILE A N 1
ATOM 1429 C CA . ILE A 1 176 ? -21.969 -2.709 -7.789 1 95 176 ILE A CA 1
ATOM 1430 C C . ILE A 1 176 ? -22.031 -2.055 -9.164 1 95 176 ILE A C 1
ATOM 1432 O O . ILE A 1 176 ? -22.75 -1.084 -9.367 1 95 176 ILE A O 1
ATOM 1436 N N . LYS A 1 177 ? -21.281 -2.488 -10.125 1 95.19 177 LYS A N 1
ATOM 1437 C CA . LYS A 1 177 ? -21.312 -2.068 -11.516 1 95.19 177 LYS A CA 1
ATOM 1438 C C . LYS A 1 177 ? -21.109 -3.256 -12.453 1 95.19 177 LYS A C 1
ATOM 1440 O O . LYS A 1 177 ? -20.297 -4.137 -12.188 1 95.19 177 LYS A O 1
ATOM 1445 N N . LYS A 1 178 ? -21.844 -3.262 -13.453 1 95.31 178 LYS A N 1
ATOM 1446 C CA . LYS A 1 178 ? -21.703 -4.258 -14.516 1 95.31 178 LYS A CA 1
ATOM 1447 C C . LYS A 1 178 ? -21.766 -3.602 -15.891 1 95.31 178 LYS A C 1
ATOM 1449 O O . LYS A 1 178 ? -22.656 -2.803 -16.172 1 95.31 178 LYS A O 1
ATOM 1454 N N . ASP A 1 179 ? -20.766 -3.885 -16.656 1 94.81 179 ASP A N 1
ATOM 1455 C CA . ASP A 1 179 ? -20.688 -3.322 -18 1 94.81 179 ASP A CA 1
ATOM 1456 C C . ASP A 1 179 ? -20.812 -1.802 -17.969 1 94.81 179 ASP A C 1
ATOM 1458 O O . ASP A 1 179 ? -21.547 -1.219 -18.766 1 94.81 179 ASP A O 1
ATOM 1462 N N . GLY A 1 180 ? -20.234 -1.252 -16.953 1 89 180 GLY A N 1
ATOM 1463 C CA . GLY A 1 180 ? -20.188 0.199 -16.844 1 89 180 GLY A CA 1
ATOM 1464 C C . GLY A 1 180 ? -21.438 0.797 -16.219 1 89 180 GLY A C 1
ATOM 1465 O O . GLY A 1 180 ? -21.516 2.014 -16.047 1 89 180 GLY A O 1
ATOM 1466 N N . MET A 1 181 ? -22.359 -0.051 -15.875 1 91.94 181 MET A N 1
ATOM 1467 C CA . MET A 1 181 ? -23.625 0.444 -15.32 1 91.94 181 MET A CA 1
ATOM 1468 C C . MET A 1 181 ? -23.766 0.04 -13.859 1 91.94 181 MET A 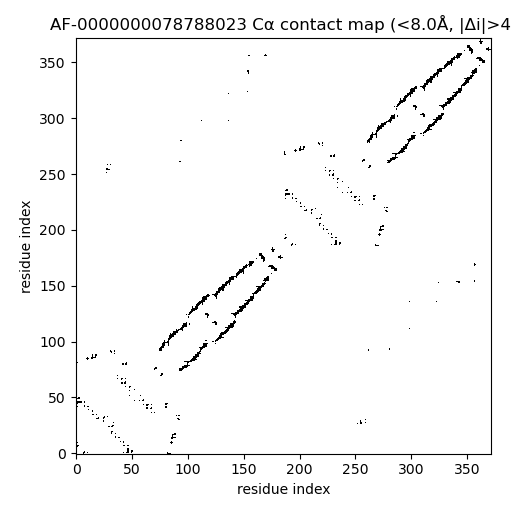C 1
ATOM 1470 O O . MET A 1 181 ? -23.469 -1.1 -13.492 1 91.94 181 MET A O 1
ATOM 1474 N N . LYS A 1 182 ? -24.266 0.939 -13.078 1 89.88 182 LYS A N 1
ATOM 1475 C CA . LYS A 1 182 ? -24.5 0.643 -11.672 1 89.88 182 LYS A CA 1
ATOM 1476 C C . LYS A 1 182 ? -25.609 -0.402 -11.508 1 89.88 182 LYS A C 1
ATOM 1478 O O . LYS A 1 182 ? -26.641 -0.341 -12.188 1 89.88 182 LYS A O 1
ATOM 1483 N N . VAL A 1 183 ? -25.297 -1.328 -10.586 1 86.44 183 VAL A N 1
ATOM 1484 C CA . VAL A 1 183 ? -26.281 -2.373 -10.336 1 86.44 183 VAL A CA 1
ATOM 1485 C C . VAL A 1 183 ? -27.141 -1.995 -9.133 1 86.44 183 VAL A C 1
ATOM 1487 O O . VAL A 1 183 ? -26.625 -1.53 -8.109 1 86.44 183 VAL A O 1
ATOM 1490 N N . ASN A 1 184 ? -28.328 -1.418 -9.141 1 68.25 184 ASN A N 1
ATOM 1491 C CA . ASN A 1 184 ? -29.234 -1.024 -8.07 1 68.25 184 ASN A CA 1
ATOM 1492 C C . ASN A 1 184 ? -29.578 -2.203 -7.164 1 68.25 184 ASN A C 1
ATOM 1494 O O . ASN A 1 184 ? -29.938 -3.281 -7.648 1 68.25 184 ASN A O 1
ATOM 1498 N N . PHE A 1 185 ? -28.891 -2.377 -6.07 1 56.72 185 PHE A N 1
ATOM 1499 C CA . PHE A 1 185 ? -29.391 -3.422 -5.18 1 56.72 185 PHE A CA 1
ATOM 1500 C C . PHE A 1 185 ? -30.656 -2.967 -4.469 1 56.72 185 PHE A C 1
ATOM 1502 O O . PHE A 1 185 ? -30.703 -1.866 -3.914 1 56.72 185 PHE A O 1
ATOM 1509 N N . ASN A 1 186 ? -31.797 -3.248 -4.891 1 44.22 186 ASN A N 1
ATOM 1510 C CA . ASN A 1 186 ? -33 -3.125 -4.07 1 44.22 186 ASN A CA 1
ATOM 1511 C C . ASN A 1 186 ? -32.875 -3.928 -2.777 1 44.22 186 ASN A C 1
ATOM 1513 O O . ASN A 1 186 ? -32.312 -5.023 -2.773 1 44.22 186 ASN A O 1
ATOM 1517 N N . MET B 1 1 ? 1.888 23.609 7.254 1 87.38 1 MET B N 1
ATOM 1518 C CA . MET B 1 1 ? 3.141 23.391 6.535 1 87.38 1 MET B CA 1
ATOM 1519 C C . MET B 1 1 ? 4.297 24.109 7.23 1 87.38 1 MET B C 1
ATOM 1521 O O . MET B 1 1 ? 4.113 25.172 7.812 1 87.38 1 MET B O 1
ATOM 1525 N N . ILE B 1 2 ? 5.43 23.5 7.191 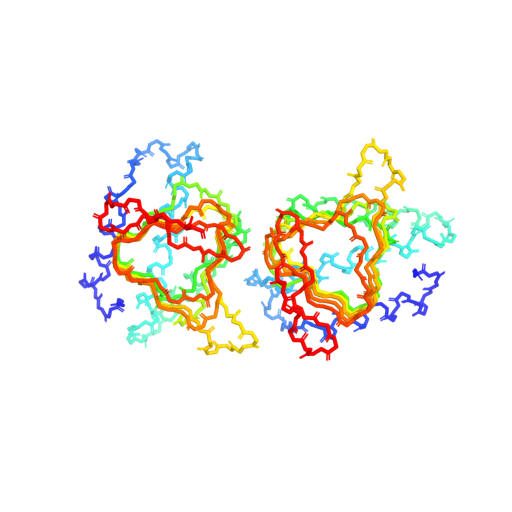1 93.62 2 ILE B N 1
ATOM 1526 C CA . ILE B 1 2 ? 6.633 24.031 7.82 1 93.62 2 ILE B CA 1
ATOM 1527 C C . ILE B 1 2 ? 7.262 25.094 6.91 1 93.62 2 ILE B C 1
ATOM 1529 O O . ILE B 1 2 ? 7.727 24.766 5.812 1 93.62 2 ILE B O 1
ATOM 1533 N N . ARG B 1 3 ? 7.289 26.281 7.305 1 92.19 3 ARG B N 1
ATOM 1534 C CA . ARG B 1 3 ? 7.738 27.359 6.43 1 92.19 3 ARG B CA 1
ATOM 1535 C C . ARG B 1 3 ? 9.031 27.984 6.953 1 92.19 3 ARG B C 1
ATOM 1537 O O . ARG B 1 3 ? 9.727 28.672 6.215 1 92.19 3 ARG B O 1
ATOM 1544 N N . ASN B 1 4 ? 9.289 27.875 8.258 1 93.44 4 ASN B N 1
ATOM 1545 C CA . ASN B 1 4 ? 10.484 28.438 8.883 1 93.44 4 ASN B CA 1
ATOM 1546 C C . ASN B 1 4 ? 10.938 27.578 10.062 1 93.44 4 ASN B C 1
ATOM 1548 O O . ASN B 1 4 ? 10.352 26.531 10.344 1 93.44 4 ASN B O 1
ATOM 1552 N N . LYS B 1 5 ? 11.984 28.047 10.68 1 94.12 5 LYS B N 1
ATOM 1553 C CA . LYS B 1 5 ? 12.594 27.281 11.766 1 94.12 5 LYS B CA 1
ATOM 1554 C C . LYS B 1 5 ? 11.656 27.188 12.961 1 94.12 5 LYS B C 1
ATOM 1556 O O . LYS B 1 5 ? 11.641 26.172 13.664 1 94.12 5 LYS B O 1
ATOM 1561 N N . VAL B 1 6 ? 10.922 28.219 13.195 1 96.19 6 VAL B N 1
ATOM 1562 C CA . VAL B 1 6 ? 9.984 28.219 14.312 1 96.19 6 VAL B CA 1
ATOM 1563 C C . VAL B 1 6 ? 8.906 27.172 14.086 1 96.19 6 VAL B C 1
ATOM 1565 O O . VAL B 1 6 ? 8.594 26.391 14.992 1 96.19 6 VAL B O 1
ATOM 1568 N N . ASP B 1 7 ? 8.312 27.125 12.852 1 96 7 ASP B N 1
ATOM 1569 C CA . ASP B 1 7 ? 7.355 26.094 12.492 1 96 7 ASP B CA 1
ATOM 1570 C C . ASP B 1 7 ? 7.957 24.703 12.695 1 96 7 ASP B C 1
ATOM 1572 O O . ASP B 1 7 ? 7.293 23.797 13.219 1 96 7 ASP B O 1
ATOM 1576 N N . TYR B 1 8 ? 9.164 24.625 12.258 1 97 8 TYR B N 1
ATOM 1577 C CA . TYR B 1 8 ? 9.859 23.344 12.336 1 97 8 TYR B CA 1
ATOM 1578 C C . TYR B 1 8 ? 9.945 22.859 13.773 1 97 8 TYR B C 1
ATOM 1580 O O . TYR B 1 8 ? 9.578 21.719 14.07 1 97 8 TYR B O 1
ATOM 1588 N N . LYS B 1 9 ? 10.359 23.656 14.672 1 97.25 9 LYS B N 1
ATOM 1589 C CA . LYS B 1 9 ? 10.484 23.312 16.078 1 97.25 9 LYS B CA 1
ATOM 1590 C C . LYS B 1 9 ? 9.117 23 16.688 1 97.25 9 LYS B C 1
ATOM 1592 O O . LYS B 1 9 ? 8.992 22.125 17.547 1 97.25 9 LYS B O 1
ATOM 1597 N N . TYR B 1 10 ? 8.203 23.734 16.25 1 97.5 10 TYR B N 1
ATOM 1598 C CA . TYR B 1 10 ? 6.852 23.531 16.734 1 97.5 10 TYR B CA 1
ATOM 1599 C C . TYR B 1 10 ? 6.34 22.141 16.344 1 97.5 10 TYR B C 1
ATOM 1601 O O . TYR B 1 10 ? 5.789 21.422 17.172 1 97.5 10 TYR B O 1
ATOM 1609 N N . TYR B 1 11 ? 6.457 21.781 15.125 1 97.88 11 TYR B N 1
ATOM 1610 C CA . TYR B 1 11 ? 6.035 20.469 14.648 1 97.88 11 TYR B CA 1
ATOM 1611 C C . TYR B 1 11 ? 6.723 19.359 15.438 1 97.88 11 TYR B C 1
ATOM 1613 O O . TYR B 1 11 ? 6.078 18.391 15.852 1 97.88 11 TYR B O 1
ATOM 1621 N N . LEU B 1 12 ? 8.039 19.5 15.641 1 97.38 12 LEU B N 1
ATOM 1622 C CA . LEU B 1 12 ? 8.805 18.484 16.359 1 97.38 12 LEU B CA 1
ATOM 1623 C C . LEU B 1 12 ? 8.297 18.344 17.797 1 97.38 12 LEU B C 1
ATOM 1625 O O . LEU B 1 12 ? 8.148 17.219 18.297 1 97.38 12 LEU B O 1
ATOM 1629 N N . ALA B 1 13 ? 8.047 19.438 18.422 1 97.44 13 ALA B N 1
ATOM 1630 C CA . ALA B 1 13 ? 7.59 19.438 19.812 1 97.44 13 ALA B CA 1
ATOM 1631 C C . ALA B 1 13 ? 6.211 18.797 19.938 1 97.44 13 ALA B C 1
ATOM 1633 O O . ALA B 1 13 ? 5.969 18 20.844 1 97.44 13 ALA B O 1
ATOM 1634 N N . GLU B 1 14 ? 5.344 19.219 19.031 1 97.5 14 GLU B N 1
ATOM 1635 C CA . GLU B 1 14 ? 3.986 18.672 19.078 1 97.5 14 GLU B CA 1
ATOM 1636 C C . GLU B 1 14 ? 3.979 17.172 18.828 1 97.5 14 GLU B C 1
ATOM 1638 O O . GLU B 1 14 ? 3.246 16.438 19.484 1 97.5 14 GLU B O 1
ATOM 1643 N N . ASP B 1 15 ? 4.715 16.719 17.859 1 97 15 ASP B N 1
ATOM 1644 C CA . ASP B 1 15 ? 4.797 15.289 17.562 1 97 15 ASP B CA 1
ATOM 1645 C C . ASP B 1 15 ? 5.332 14.508 18.75 1 97 15 ASP B C 1
ATOM 1647 O O . ASP B 1 15 ? 4.844 13.414 19.062 1 97 15 ASP B O 1
ATOM 1651 N N . LEU B 1 16 ? 6.328 15.016 19.406 1 94.69 16 LEU B N 1
ATOM 1652 C CA . LEU B 1 16 ? 6.996 14.352 20.516 1 94.69 16 LEU B CA 1
ATOM 1653 C C . LEU B 1 16 ? 6.031 14.133 21.688 1 94.69 16 LEU B C 1
ATOM 1655 O O . LEU B 1 16 ? 6.105 13.117 22.375 1 94.69 16 LEU B O 1
ATOM 1659 N N . LYS B 1 17 ? 5.102 15.023 21.859 1 95.12 17 LYS B N 1
ATOM 1660 C CA . LYS B 1 17 ? 4.18 14.984 23 1 95.12 17 LYS B CA 1
ATOM 1661 C C . LYS B 1 17 ? 3.346 13.703 22.969 1 95.12 17 LYS B C 1
ATOM 1663 O O . LYS B 1 17 ? 2.836 13.273 24.016 1 95.12 17 LYS B O 1
ATOM 1668 N N . ARG B 1 18 ? 3.248 13.125 21.859 1 91.69 18 ARG B N 1
ATOM 1669 C CA . ARG B 1 18 ? 2.338 11.992 21.719 1 91.69 18 ARG B CA 1
ATOM 1670 C C . ARG B 1 18 ? 3.068 10.672 21.938 1 91.69 18 ARG B C 1
ATOM 1672 O O . ARG B 1 18 ? 2.463 9.602 21.859 1 91.69 18 ARG B O 1
ATOM 1679 N N . TYR B 1 19 ? 4.391 10.773 22.094 1 91.88 19 TYR B N 1
ATOM 1680 C CA . TYR B 1 19 ? 5.191 9.562 22.25 1 91.88 19 TYR B CA 1
ATOM 1681 C C . TYR B 1 19 ? 5.898 9.555 23.609 1 91.88 19 TYR B C 1
ATOM 1683 O O . TYR B 1 19 ? 6.379 10.594 24.062 1 91.88 19 TYR B O 1
ATOM 1691 N N . HIS B 1 20 ? 5.898 8.445 24.219 1 84.06 20 HIS B N 1
ATOM 1692 C CA . HIS B 1 20 ? 6.688 8.234 25.422 1 84.06 20 HIS B CA 1
ATOM 1693 C C . HIS B 1 20 ? 8 7.531 25.109 1 84.06 20 HIS B C 1
ATOM 1695 O O . HIS B 1 20 ? 8.016 6.328 24.859 1 84.06 20 HIS B O 1
ATOM 1701 N N . VAL B 1 21 ? 9.016 8.273 25.047 1 86.44 21 VAL B N 1
ATOM 1702 C CA . VAL B 1 21 ? 10.305 7.676 24.703 1 86.44 21 VAL B CA 1
ATOM 1703 C C . VAL B 1 21 ? 11.336 7.992 25.781 1 86.44 21 VAL B C 1
ATOM 1705 O O . VAL B 1 21 ? 11.453 9.141 26.219 1 86.44 21 VAL B O 1
ATOM 1708 N N . ARG B 1 22 ? 11.984 6.777 26.266 1 83.44 22 ARG B N 1
ATOM 1709 C CA . ARG B 1 22 ? 13.109 6.875 27.203 1 83.44 22 ARG B CA 1
ATOM 1710 C C . ARG B 1 22 ? 14.438 6.766 26.469 1 83.44 22 ARG B C 1
ATOM 1712 O O . ARG B 1 22 ? 14.477 6.348 25.297 1 83.44 22 ARG B O 1
ATOM 1719 N N . PHE B 1 23 ? 15.391 7.195 27.094 1 82.12 23 PHE B N 1
ATOM 1720 C CA . PHE B 1 23 ? 16.719 7.145 26.516 1 82.12 23 PHE B CA 1
ATOM 1721 C C . PHE B 1 23 ? 17.078 5.727 26.094 1 82.12 23 PHE B C 1
ATOM 1723 O O . PHE B 1 23 ? 17.656 5.516 25.016 1 82.12 23 PHE B O 1
ATOM 1730 N N . ILE B 1 24 ? 16.734 4.793 26.812 1 83 24 ILE B N 1
ATOM 1731 C CA . ILE B 1 24 ? 17.094 3.396 26.594 1 83 24 ILE B CA 1
ATOM 1732 C C . ILE B 1 24 ? 16.375 2.873 25.344 1 83 24 ILE B C 1
ATOM 1734 O O . ILE B 1 24 ? 16.828 1.917 24.719 1 83 24 ILE B O 1
ATOM 1738 N N . ASP B 1 25 ? 15.242 3.529 24.938 1 81.56 25 ASP B N 1
ATOM 1739 C CA . ASP B 1 25 ? 14.438 3.088 23.797 1 81.56 25 ASP B CA 1
ATOM 1740 C C . ASP B 1 25 ? 15.234 3.184 22.5 1 81.56 25 ASP B C 1
ATOM 1742 O O . ASP B 1 25 ? 14.953 2.471 21.531 1 81.56 25 ASP B O 1
ATOM 1746 N N . ARG B 1 26 ? 16.172 3.928 22.547 1 78 26 ARG B N 1
ATOM 1747 C CA . ARG B 1 26 ? 17.016 4.102 21.375 1 78 26 ARG B CA 1
ATOM 1748 C C . ARG B 1 26 ? 17.812 2.832 21.094 1 78 26 ARG B C 1
ATOM 1750 O O . ARG B 1 26 ? 18.156 2.547 19.938 1 78 26 ARG B O 1
ATOM 1757 N N . PHE B 1 27 ? 17.984 2.035 22.172 1 78.88 27 PHE B N 1
ATOM 1758 C CA . PHE B 1 27 ? 18.906 0.915 22.047 1 78.88 27 PHE B CA 1
ATOM 1759 C C . PHE B 1 27 ? 18.156 -0.409 22.016 1 78.88 27 PHE B C 1
ATOM 1761 O O . PHE B 1 27 ? 18.719 -1.45 21.688 1 78.88 27 PHE B O 1
ATOM 1768 N N . ILE B 1 28 ? 16.922 -0.337 22.312 1 79.94 28 ILE B N 1
ATOM 1769 C CA . ILE B 1 28 ? 16.219 -1.608 22.406 1 79.94 28 ILE B CA 1
ATOM 1770 C C . ILE B 1 28 ? 15.203 -1.713 21.266 1 79.94 28 ILE B C 1
ATOM 1772 O O . ILE B 1 28 ? 14.25 -2.494 21.344 1 79.94 28 ILE B O 1
ATOM 1776 N N . PHE B 1 29 ? 15.281 -1.062 20.344 1 82 29 PHE B N 1
ATOM 1777 C CA . PHE B 1 29 ? 14.453 -1.12 19.141 1 82 29 PHE B CA 1
ATOM 1778 C C . PHE B 1 29 ? 12.977 -0.923 19.5 1 82 29 PHE B C 1
ATOM 1780 O O . PHE B 1 29 ? 12.117 -1.68 19.031 1 82 29 PHE B O 1
ATOM 1787 N N . SER B 1 30 ? 12.773 0.067 20.375 1 85.12 30 SER B N 1
ATOM 1788 C CA . SER B 1 30 ? 11.406 0.432 20.719 1 85.12 30 SER B CA 1
ATOM 1789 C C . SER B 1 30 ? 10.633 0.951 19.516 1 85.12 30 SER B C 1
ATOM 1791 O O . SER B 1 30 ? 11.188 1.686 18.688 1 85.12 30 SER B O 1
ATOM 1793 N N . GLU B 1 31 ? 9.43 0.528 19.344 1 89.06 31 GLU B N 1
ATOM 1794 C CA . GLU B 1 31 ? 8.609 0.965 18.219 1 89.06 31 GLU B CA 1
ATOM 1795 C C . GLU B 1 31 ? 8.367 2.471 18.266 1 89.06 31 GLU B C 1
ATOM 1797 O O . GLU B 1 31 ? 8.422 3.143 17.219 1 89.06 31 GLU B O 1
ATOM 1802 N N . ASN B 1 32 ? 8.109 2.973 19.484 1 89.56 32 ASN B N 1
ATOM 1803 C CA . ASN B 1 32 ? 7.891 4.406 19.641 1 89.56 32 ASN B CA 1
ATOM 1804 C C . ASN B 1 32 ? 9.102 5.215 19.188 1 89.56 32 ASN B C 1
ATOM 1806 O O . ASN B 1 32 ? 8.953 6.25 18.531 1 89.56 32 ASN B O 1
ATOM 1810 N N . TYR B 1 33 ? 10.219 4.707 19.516 1 91.81 33 TYR B N 1
ATOM 1811 C CA . TYR B 1 33 ? 11.438 5.402 19.109 1 91.81 33 TYR B CA 1
ATOM 1812 C C . TYR B 1 33 ? 11.594 5.398 17.594 1 91.81 33 TYR B C 1
ATOM 1814 O O . TYR B 1 33 ? 11.953 6.418 17 1 91.81 33 TYR B O 1
ATOM 1822 N N . GLN B 1 34 ? 11.352 4.234 17.016 1 93.5 34 GLN B N 1
ATOM 1823 C CA . GLN B 1 34 ? 11.492 4.125 15.562 1 93.5 34 GLN B CA 1
ATOM 1824 C C . GLN B 1 34 ? 10.5 5.023 14.844 1 93.5 34 GLN B C 1
ATOM 1826 O O . GLN B 1 34 ? 10.836 5.652 13.836 1 93.5 34 GLN B O 1
ATOM 1831 N N . THR B 1 35 ? 9.297 5.133 15.328 1 95.19 35 THR B N 1
ATOM 1832 C CA . THR B 1 35 ? 8.281 5.984 14.719 1 95.19 35 THR B CA 1
ATOM 1833 C C . THR B 1 35 ? 8.664 7.457 14.836 1 95.19 35 THR B C 1
ATOM 1835 O O . THR B 1 35 ? 8.531 8.219 13.875 1 95.19 35 THR B O 1
ATOM 1838 N N . LEU B 1 36 ? 9.117 7.812 15.969 1 95.06 36 LEU B N 1
ATOM 1839 C CA . LEU B 1 36 ? 9.539 9.195 16.172 1 95.06 36 LEU B CA 1
ATOM 1840 C C . LEU B 1 36 ? 10.711 9.547 15.266 1 95.06 36 LEU B C 1
ATOM 1842 O O . LEU B 1 36 ? 10.758 10.648 14.711 1 95.06 36 LEU B O 1
ATOM 1846 N N . LYS B 1 37 ? 11.664 8.617 15.195 1 95 37 LYS B N 1
ATOM 1847 C CA . LYS B 1 37 ? 12.781 8.82 14.273 1 95 37 LYS B CA 1
ATOM 1848 C C . LYS B 1 37 ? 12.289 9.078 12.859 1 95 37 LYS B C 1
ATOM 1850 O O . LYS B 1 37 ? 12.773 9.984 12.18 1 95 37 LYS B O 1
ATOM 1855 N N . TYR B 1 38 ? 11.352 8.305 12.398 1 97.31 38 TYR B N 1
ATOM 1856 C CA . TYR B 1 38 ? 10.742 8.477 11.086 1 97.31 38 TYR B CA 1
ATOM 1857 C C . TYR B 1 38 ? 10.133 9.867 10.945 1 97.31 38 TYR B C 1
ATOM 1859 O O . TYR B 1 38 ? 10.383 10.562 9.961 1 97.31 38 TYR B O 1
ATOM 1867 N N . LEU B 1 39 ? 9.352 10.281 11.922 1 97.88 39 LEU B N 1
ATOM 1868 C CA . LEU B 1 39 ? 8.672 11.562 11.875 1 97.88 39 LEU B CA 1
ATOM 1869 C C . LEU B 1 39 ? 9.672 12.711 11.867 1 97.88 39 LEU B C 1
ATOM 1871 O O . LEU B 1 39 ? 9.477 13.719 11.18 1 97.88 39 LEU B O 1
ATOM 1875 N N . ARG B 1 40 ? 10.727 12.57 12.617 1 97.69 40 ARG B N 1
ATOM 1876 C CA . ARG B 1 40 ? 11.75 13.609 12.68 1 97.69 40 ARG B CA 1
ATOM 1877 C C . ARG B 1 40 ? 12.422 13.797 11.32 1 97.69 40 ARG B C 1
ATOM 1879 O O . ARG B 1 40 ? 12.633 14.93 10.875 1 97.69 40 ARG B O 1
ATOM 1886 N N . VAL B 1 41 ? 12.734 12.664 10.734 1 98.06 41 VAL B N 1
ATOM 1887 C CA . VAL B 1 41 ? 13.359 12.727 9.414 1 98.06 41 VAL B CA 1
ATOM 1888 C C . VAL B 1 41 ? 12.391 13.336 8.406 1 98.06 41 VAL B C 1
ATOM 1890 O O . VAL B 1 41 ? 12.781 14.164 7.582 1 98.06 41 VAL B O 1
ATOM 1893 N N . LEU B 1 42 ? 11.141 12.961 8.453 1 98.19 42 LEU B N 1
ATOM 1894 C CA . LEU B 1 42 ? 10.109 13.508 7.582 1 98.19 42 LEU B CA 1
ATOM 1895 C C . LEU B 1 42 ? 10 15.016 7.746 1 98.19 42 LEU B C 1
ATOM 1897 O O . LEU B 1 42 ? 9.992 15.758 6.754 1 98.19 42 LEU B O 1
ATOM 1901 N N . ARG B 1 43 ? 9.93 15.484 8.984 1 98.5 43 ARG B N 1
ATOM 1902 C CA . ARG B 1 43 ? 9.781 16.906 9.258 1 98.5 43 ARG B CA 1
ATOM 1903 C C . ARG B 1 43 ? 11.016 17.688 8.797 1 98.5 43 ARG B C 1
ATOM 1905 O O . ARG B 1 43 ? 10.898 18.812 8.289 1 98.5 43 ARG B O 1
ATOM 1912 N N . ARG B 1 44 ? 12.195 17.078 9.055 1 97.62 44 ARG B N 1
ATOM 1913 C CA . ARG B 1 44 ? 13.422 17.719 8.586 1 97.62 44 ARG B CA 1
ATOM 1914 C C . ARG B 1 44 ? 13.406 17.891 7.066 1 97.62 44 ARG B C 1
ATOM 1916 O O . ARG B 1 44 ? 13.758 18.953 6.555 1 97.62 44 ARG B O 1
ATOM 1923 N N . LEU B 1 45 ? 13.031 16.875 6.43 1 97.62 45 LEU B N 1
ATOM 1924 C CA . LEU B 1 45 ? 12.953 16.922 4.977 1 97.62 45 LEU B CA 1
ATOM 1925 C C . LEU B 1 45 ? 11.969 17.984 4.516 1 97.62 45 LEU B C 1
ATOM 1927 O O . LEU B 1 45 ? 12.25 18.734 3.578 1 97.62 45 LEU B O 1
ATOM 1931 N N . GLU B 1 46 ? 10.812 18.062 5.156 1 97.88 46 GLU B N 1
ATOM 1932 C CA . GLU B 1 46 ? 9.812 19.078 4.844 1 97.88 46 GLU B CA 1
ATOM 1933 C C . GLU B 1 46 ? 10.367 20.484 5.043 1 97.88 46 GLU B C 1
ATOM 1935 O O . GLU B 1 46 ? 10.164 21.359 4.203 1 97.88 46 GLU B O 1
ATOM 1940 N N . TYR B 1 47 ? 11.039 20.625 6.102 1 97.56 47 TYR B N 1
ATOM 1941 C CA . TYR B 1 47 ? 11.672 21.906 6.398 1 97.56 47 TYR B CA 1
ATOM 1942 C C . TYR B 1 47 ? 12.648 22.297 5.301 1 97.56 47 TYR B C 1
ATOM 1944 O O . TYR B 1 47 ? 12.586 23.406 4.766 1 97.56 47 TYR B O 1
ATOM 1952 N N . LEU B 1 48 ? 13.562 21.391 4.941 1 96.62 48 LEU B N 1
ATOM 1953 C CA . LEU B 1 48 ? 14.602 21.641 3.955 1 96.62 48 LEU B CA 1
ATOM 1954 C C . LEU B 1 48 ? 14 21.875 2.574 1 96.62 48 LEU B C 1
ATOM 1956 O O . LEU B 1 48 ? 14.594 22.578 1.743 1 96.62 48 LEU B O 1
ATOM 1960 N N . THR B 1 49 ? 12.844 21.312 2.346 1 96 49 THR B N 1
ATOM 1961 C CA . THR B 1 49 ? 12.164 21.469 1.064 1 96 49 THR B CA 1
ATOM 1962 C C . THR B 1 49 ? 11.562 22.859 0.937 1 96 49 THR B C 1
ATOM 1964 O O . THR B 1 49 ? 11.516 23.422 -0.159 1 96 49 THR B O 1
ATOM 1967 N N . ASN B 1 50 ? 11.195 23.391 1.99 1 95.31 50 ASN B N 1
ATOM 1968 C CA . ASN B 1 50 ? 10.383 24.594 1.968 1 95.31 50 ASN B CA 1
ATOM 1969 C C . ASN B 1 50 ? 11.242 25.844 2.152 1 95.31 50 ASN B C 1
ATOM 1971 O O . ASN B 1 50 ? 10.766 26.969 1.946 1 95.31 50 ASN B O 1
ATOM 1975 N N . ILE B 1 51 ? 12.422 25.672 2.492 1 92.44 51 ILE B N 1
ATOM 1976 C CA . ILE B 1 51 ? 13.273 26.828 2.73 1 92.44 51 ILE B CA 1
ATOM 1977 C C . ILE B 1 51 ? 14.234 27.016 1.558 1 92.44 51 ILE B C 1
ATOM 1979 O O . ILE B 1 51 ? 14.445 26.094 0.768 1 92.44 51 ILE B O 1
ATOM 1983 N N . LYS B 1 52 ? 14.773 28.25 1.473 1 86.88 52 LYS B N 1
ATOM 1984 C CA . LYS B 1 52 ? 15.773 28.516 0.442 1 86.88 52 LYS B CA 1
ATOM 1985 C C . LYS B 1 52 ? 17.016 27.672 0.641 1 86.88 52 LYS B C 1
ATOM 1987 O O . LYS B 1 52 ? 17.5 27.516 1.766 1 86.88 52 LYS B O 1
ATOM 1992 N N . LYS B 1 53 ? 17.453 27.156 -0.518 1 86.56 53 LYS B N 1
ATOM 1993 C CA . LYS B 1 53 ? 18.578 26.219 -0.4 1 86.56 53 LYS B CA 1
ATOM 1994 C C . LYS B 1 53 ? 19.891 26.891 -0.816 1 86.56 53 LYS B C 1
ATOM 1996 O O . LYS B 1 53 ? 19.938 27.594 -1.82 1 86.56 53 LYS B O 1
ATOM 2001 N N . ASN B 1 54 ? 20.859 26.875 0.138 1 90.88 54 ASN B N 1
ATOM 2002 C CA . ASN B 1 54 ? 22.266 27.062 -0.201 1 90.88 54 ASN B CA 1
ATOM 2003 C C . ASN B 1 54 ? 22.969 25.719 -0.435 1 90.88 54 ASN B C 1
ATOM 2005 O O . ASN B 1 54 ? 22.328 24.672 -0.442 1 90.88 54 ASN B O 1
ATOM 2009 N N . ILE B 1 55 ? 24.188 25.828 -0.688 1 92 55 ILE B N 1
ATOM 2010 C CA . ILE B 1 55 ? 24.922 24.609 -1.036 1 92 55 ILE B CA 1
ATOM 2011 C C . ILE B 1 55 ? 24.859 23.625 0.123 1 92 55 ILE B C 1
ATOM 2013 O O . ILE B 1 55 ? 24.656 22.422 -0.088 1 92 55 ILE B O 1
ATOM 2017 N N . PHE B 1 56 ? 25.062 24.047 1.28 1 92.56 56 PHE B N 1
ATOM 2018 C CA . PHE B 1 56 ? 25.047 23.188 2.455 1 92.56 56 PHE B CA 1
ATOM 2019 C C . PHE B 1 56 ? 23.672 22.594 2.68 1 92.56 56 PHE B C 1
ATOM 2021 O O . PHE B 1 56 ? 23.547 21.406 2.996 1 92.56 56 PHE B O 1
ATOM 2028 N N . ARG B 1 57 ? 22.625 23.422 2.461 1 91.44 57 ARG B N 1
ATOM 2029 C CA . ARG B 1 57 ? 21.266 22.953 2.646 1 91.44 57 ARG B CA 1
ATOM 2030 C C . ARG B 1 57 ? 20.875 21.953 1.562 1 91.44 57 ARG B C 1
ATOM 2032 O O . ARG B 1 57 ? 20.094 21.031 1.808 1 91.44 57 ARG B O 1
ATOM 2039 N N . LYS B 1 58 ? 21.438 22.109 0.445 1 93.69 58 LYS B N 1
ATOM 2040 C CA . LYS B 1 58 ? 21.188 21.156 -0.63 1 93.69 58 LYS B CA 1
ATOM 2041 C C . LYS B 1 58 ? 21.75 19.781 -0.282 1 93.69 58 LYS B C 1
ATOM 2043 O O . LYS B 1 58 ? 21.078 18.766 -0.479 1 93.69 58 LYS B O 1
ATOM 2048 N N . ILE B 1 59 ? 22.938 19.766 0.226 1 95.25 59 ILE B N 1
ATOM 2049 C CA . ILE B 1 59 ? 23.578 18.516 0.625 1 95.25 59 ILE B CA 1
ATOM 2050 C C . ILE B 1 59 ? 22.766 17.844 1.721 1 95.25 59 ILE B C 1
ATOM 2052 O O . ILE B 1 59 ? 22.516 16.625 1.664 1 95.25 59 ILE B O 1
ATOM 2056 N N . GLU B 1 60 ? 22.359 18.625 2.688 1 95.06 60 GLU B N 1
ATOM 2057 C CA . GLU B 1 60 ? 21.562 18.094 3.779 1 95.06 60 GLU B CA 1
ATOM 2058 C C . GLU B 1 60 ? 20.234 17.531 3.266 1 95.06 60 GLU B C 1
ATOM 2060 O O . GLU B 1 60 ? 19.734 16.531 3.773 1 95.06 60 GLU B O 1
ATOM 2065 N N . TYR B 1 61 ? 19.688 18.266 2.299 1 95.56 61 TYR B N 1
ATOM 2066 C CA . TYR B 1 61 ? 18.422 17.828 1.708 1 95.56 61 TYR B CA 1
ATOM 2067 C C . TYR B 1 61 ? 18.562 16.422 1.134 1 95.56 61 TYR B C 1
ATOM 2069 O O . TYR B 1 61 ? 17.734 15.547 1.396 1 95.56 61 TYR B O 1
ATOM 2077 N N . TYR B 1 62 ? 19.594 16.156 0.407 1 94.69 62 TYR B N 1
ATOM 2078 C CA . TYR B 1 62 ? 19.766 14.867 -0.241 1 94.69 62 TYR B CA 1
ATOM 2079 C C . TYR B 1 62 ? 20 13.766 0.791 1 94.69 62 TYR B C 1
ATOM 2081 O O . TYR B 1 62 ? 19.531 12.641 0.616 1 94.69 62 TYR B O 1
ATOM 2089 N N . TYR B 1 63 ? 20.734 14.117 1.813 1 95.19 63 TYR B N 1
ATOM 2090 C CA . TYR B 1 63 ? 20.922 13.156 2.893 1 95.19 63 TYR B CA 1
ATOM 2091 C C . TYR B 1 63 ? 19.594 12.836 3.578 1 95.19 63 TYR B C 1
ATOM 2093 O O . TYR B 1 63 ? 19.281 11.664 3.822 1 95.19 63 TYR B O 1
ATOM 2101 N N . ALA B 1 64 ? 18.859 13.883 3.879 1 95.94 64 ALA B N 1
ATOM 2102 C CA . ALA B 1 64 ? 17.547 13.695 4.52 1 95.94 64 ALA B CA 1
ATOM 2103 C C . ALA B 1 64 ? 16.609 12.883 3.637 1 95.94 64 ALA B C 1
ATOM 2105 O O . ALA B 1 64 ? 15.875 12.023 4.129 1 95.94 64 ALA B O 1
ATOM 2106 N N . PHE B 1 65 ? 16.688 13.156 2.408 1 96.31 65 PHE B N 1
ATOM 2107 C CA . PHE B 1 65 ? 15.867 12.438 1.435 1 96.31 65 PHE B CA 1
ATOM 2108 C C . PHE B 1 65 ? 16.234 10.961 1.395 1 96.31 65 PHE B C 1
ATOM 2110 O O . PHE B 1 65 ? 15.359 10.102 1.414 1 96.31 65 PHE B O 1
ATOM 2117 N N . TRP B 1 66 ? 17.469 10.719 1.403 1 95.5 66 TRP B N 1
ATOM 2118 C CA . TRP B 1 66 ? 17.953 9.344 1.395 1 95.5 66 TRP B CA 1
ATOM 2119 C C . TRP B 1 66 ? 17.516 8.602 2.656 1 95.5 66 TRP B C 1
ATOM 2121 O O . TRP B 1 66 ? 17.062 7.461 2.59 1 95.5 66 TRP B O 1
ATOM 2131 N N . ASN B 1 67 ? 17.719 9.242 3.771 1 95.38 67 ASN B N 1
ATOM 2132 C CA . ASN B 1 67 ? 17.297 8.648 5.039 1 95.38 67 ASN B CA 1
ATOM 2133 C C . ASN B 1 67 ? 15.797 8.383 5.066 1 95.38 67 ASN B C 1
ATOM 2135 O O . ASN B 1 67 ? 15.352 7.352 5.582 1 95.38 67 ASN B O 1
ATOM 2139 N N . TYR B 1 68 ? 15.078 9.367 4.531 1 97 68 TYR B N 1
ATOM 2140 C CA . TYR B 1 68 ? 13.625 9.227 4.441 1 97 68 TYR B CA 1
ATOM 2141 C C . TYR B 1 68 ? 13.25 8 3.615 1 97 68 TYR B C 1
ATOM 2143 O O . TYR B 1 68 ? 12.43 7.184 4.043 1 97 68 TYR B O 1
ATOM 2151 N N . ARG B 1 69 ? 13.828 7.82 2.545 1 95.75 69 ARG B N 1
ATOM 2152 C CA . ARG B 1 69 ? 13.539 6.695 1.657 1 95.75 69 ARG B CA 1
ATOM 2153 C C . ARG B 1 69 ? 13.898 5.371 2.316 1 95.75 69 ARG B C 1
ATOM 2155 O O . ARG B 1 69 ? 13.164 4.387 2.193 1 95.75 69 ARG B O 1
ATOM 2162 N N . ARG B 1 70 ? 15.008 5.324 2.967 1 94.44 70 ARG B N 1
ATOM 2163 C CA . ARG B 1 70 ? 15.445 4.133 3.684 1 94.44 70 ARG B CA 1
ATOM 2164 C C . ARG B 1 70 ? 14.43 3.732 4.75 1 94.44 70 ARG B C 1
ATOM 2166 O O . ARG B 1 70 ? 14.078 2.557 4.871 1 94.44 70 ARG B O 1
ATOM 2173 N N . LEU B 1 71 ? 14 4.738 5.48 1 95.5 71 LEU B N 1
ATOM 2174 C CA . LEU B 1 71 ? 13.039 4.484 6.547 1 95.5 71 LEU B CA 1
ATOM 2175 C C . LEU B 1 71 ? 11.695 4.043 5.973 1 95.5 71 LEU B C 1
ATOM 2177 O O . LEU B 1 71 ? 11.008 3.207 6.562 1 95.5 71 LEU B O 1
ATOM 2181 N N . CYS B 1 72 ? 11.312 4.641 4.809 1 96.44 72 CYS B N 1
ATOM 2182 C CA . CYS B 1 72 ? 10.094 4.203 4.133 1 96.44 72 CYS B CA 1
ATOM 2183 C C . CYS B 1 72 ? 10.164 2.717 3.803 1 96.44 72 CYS B C 1
ATOM 2185 O O . CYS B 1 72 ? 9.203 1.979 4.035 1 96.44 72 CYS B O 1
ATOM 2187 N N . PHE B 1 73 ? 11.227 2.33 3.32 1 93.81 73 PHE B N 1
ATOM 2188 C CA . PHE B 1 73 ? 11.383 0.934 2.932 1 93.81 73 PHE B CA 1
ATOM 2189 C C . PHE B 1 73 ? 11.359 0.025 4.156 1 93.81 73 PHE B C 1
ATOM 2191 O O . PHE B 1 73 ? 10.727 -1.031 4.141 1 93.81 73 PHE B O 1
ATOM 2198 N N . ARG B 1 74 ? 11.992 0.437 5.199 1 91.81 74 ARG B N 1
ATOM 2199 C CA . ARG B 1 74 ? 12.125 -0.389 6.395 1 91.81 74 ARG B CA 1
ATOM 2200 C C . ARG B 1 74 ? 10.797 -0.515 7.129 1 91.81 74 ARG B C 1
ATOM 2202 O O . ARG B 1 74 ? 10.461 -1.589 7.629 1 91.81 74 ARG B O 1
ATOM 2209 N N . THR B 1 75 ? 10.102 0.568 7.172 1 93.75 75 THR B N 1
ATOM 2210 C CA . THR B 1 75 ? 8.883 0.592 7.984 1 93.75 75 THR B CA 1
ATOM 2211 C C . THR B 1 75 ? 7.656 0.299 7.125 1 93.75 75 THR B C 1
ATOM 2213 O O . THR B 1 75 ? 6.574 0.031 7.652 1 93.75 75 THR B O 1
ATOM 2216 N N . LYS B 1 76 ? 7.73 0.444 5.773 1 95.56 76 LYS B N 1
ATOM 2217 C CA . LYS B 1 76 ? 6.648 0.323 4.805 1 95.56 76 LYS B CA 1
ATOM 2218 C C . LYS B 1 76 ? 5.633 1.453 4.969 1 95.56 76 LYS B C 1
ATOM 2220 O O . LYS B 1 76 ? 4.473 1.312 4.586 1 95.56 76 LYS B O 1
ATOM 2225 N N . MET B 1 77 ? 6.062 2.533 5.602 1 96.75 77 MET B N 1
ATOM 2226 C CA . MET B 1 77 ? 5.27 3.754 5.699 1 96.75 77 MET B CA 1
ATOM 2227 C C . MET B 1 77 ? 5.711 4.777 4.656 1 96.75 77 MET B C 1
ATOM 2229 O O . MET B 1 77 ? 6.91 4.949 4.422 1 96.75 77 MET B O 1
ATOM 2233 N N . ARG B 1 78 ? 4.742 5.352 4.039 1 97.38 78 ARG B N 1
ATOM 2234 C CA . ARG B 1 78 ? 5.031 6.398 3.062 1 97.38 78 ARG B CA 1
ATOM 2235 C C . ARG B 1 78 ? 4.082 7.578 3.232 1 97.38 78 ARG B C 1
ATOM 2237 O O . ARG B 1 78 ? 2.936 7.531 2.781 1 97.38 78 ARG B O 1
ATOM 2244 N N . ILE B 1 79 ? 4.598 8.523 3.863 1 98.25 79 ILE B N 1
ATOM 2245 C CA . ILE B 1 79 ? 3.842 9.758 4.047 1 98.25 79 ILE B CA 1
ATOM 2246 C C . ILE B 1 79 ? 4.438 10.867 3.176 1 98.25 79 ILE B C 1
ATOM 2248 O O . ILE B 1 79 ? 5.617 11.203 3.311 1 98.25 79 ILE B O 1
ATOM 2252 N N . GLY B 1 80 ? 3.627 11.367 2.287 1 97.56 80 GLY B N 1
ATOM 2253 C CA . GLY B 1 80 ? 4.102 12.461 1.456 1 97.56 80 GLY B CA 1
ATOM 2254 C C . GLY B 1 80 ? 4.574 13.656 2.258 1 97.56 80 GLY B C 1
ATOM 2255 O O . GLY B 1 80 ? 4.023 13.953 3.32 1 97.56 80 GLY B O 1
ATOM 2256 N N . ILE B 1 81 ? 5.547 14.352 1.725 1 97.44 81 ILE B N 1
ATOM 2257 C CA . ILE B 1 81 ? 6.043 15.555 2.393 1 97.44 81 ILE B CA 1
ATOM 2258 C C . ILE B 1 81 ? 4.965 16.625 2.387 1 97.44 81 ILE B C 1
ATOM 2260 O O . ILE B 1 81 ? 4.215 16.766 1.414 1 97.44 81 ILE B O 1
ATOM 2264 N N . ASN B 1 82 ? 4.859 17.375 3.441 1 97.5 82 ASN B N 1
ATOM 2265 C CA . ASN B 1 82 ? 3.973 18.531 3.557 1 97.5 82 ASN B CA 1
ATOM 2266 C C . ASN B 1 82 ? 2.504 18.109 3.516 1 97.5 82 ASN B C 1
ATOM 2268 O O . ASN B 1 82 ? 1.67 18.812 2.949 1 97.5 82 ASN B O 1
ATOM 2272 N N . THR B 1 83 ? 2.184 16.938 4.086 1 97.94 83 THR B N 1
ATOM 2273 C CA . THR B 1 83 ? 0.815 16.453 4.004 1 97.94 83 THR B CA 1
ATOM 2274 C C . THR B 1 83 ? 0.142 16.484 5.371 1 97.94 83 THR B C 1
ATOM 2276 O O . THR B 1 83 ? -1.069 16.688 5.469 1 97.94 83 THR B O 1
ATOM 2279 N N . CYS B 1 84 ? 0.868 16.25 6.449 1 98.56 84 CYS B N 1
ATOM 2280 C CA . CYS B 1 84 ? 0.279 16.078 7.773 1 98.56 84 CYS B CA 1
ATOM 2281 C C . CYS B 1 84 ? 0.667 17.234 8.695 1 98.56 84 CYS B C 1
ATOM 2283 O O . CYS B 1 84 ? 1.829 17.641 8.727 1 98.56 84 CYS B O 1
ATOM 2285 N N . GLY B 1 85 ? -0.299 17.703 9.453 1 98.5 85 GLY B N 1
ATOM 2286 C CA . GLY B 1 85 ? -0.051 18.734 10.438 1 98.5 85 GLY B CA 1
ATOM 2287 C C . GLY B 1 85 ? 0.69 18.234 11.664 1 98.5 85 GLY B C 1
ATOM 2288 O O . GLY B 1 85 ? 1.074 17.062 11.727 1 98.5 85 GLY B O 1
ATOM 2289 N N . PRO B 1 86 ? 0.917 19.203 12.586 1 98.44 86 PRO B N 1
ATOM 2290 C CA . PRO B 1 86 ? 1.629 18.828 13.812 1 98.44 86 PRO B CA 1
ATOM 2291 C C . PRO B 1 86 ? 0.804 17.922 14.727 1 98.44 86 PRO B C 1
ATOM 2293 O O . PRO B 1 86 ? -0.428 17.938 14.656 1 98.44 86 PRO B O 1
ATOM 2296 N N . GLY B 1 87 ? 1.483 17.203 15.516 1 98.31 87 GLY B N 1
ATOM 2297 C CA . GLY B 1 87 ? 0.812 16.344 16.484 1 98.31 87 GLY B CA 1
ATOM 2298 C C . GLY B 1 87 ? 0.319 15.039 15.883 1 98.31 87 GLY B C 1
ATOM 2299 O O . GLY B 1 87 ? -0.683 14.484 16.328 1 98.31 87 GLY B O 1
ATOM 2300 N N . LEU B 1 88 ? 0.982 14.578 14.875 1 98.44 88 LEU B N 1
ATOM 2301 C CA . LEU B 1 88 ? 0.664 13.289 14.266 1 98.44 88 LEU B CA 1
ATOM 2302 C C . LEU B 1 88 ? 1.098 12.141 15.172 1 98.44 88 LEU B C 1
ATOM 2304 O O . LEU B 1 88 ? 2.225 12.133 15.672 1 98.44 88 LEU B O 1
ATOM 2308 N N . TYR B 1 89 ? 0.198 11.227 15.352 1 97.94 89 TYR B N 1
ATOM 2309 C CA . TYR B 1 89 ? 0.5 10.055 16.172 1 97.94 89 TYR B CA 1
ATOM 2310 C C . TYR B 1 89 ? 0.292 8.773 15.367 1 97.94 89 TYR B C 1
ATOM 2312 O O . TYR B 1 89 ? -0.786 8.547 14.82 1 97.94 89 TYR B O 1
ATOM 2320 N N . ILE B 1 90 ? 1.325 7.973 15.273 1 97.75 90 ILE B N 1
ATOM 2321 C CA . ILE B 1 90 ? 1.307 6.641 14.68 1 97.75 90 ILE B CA 1
ATOM 2322 C C . ILE B 1 90 ? 1.633 5.598 15.75 1 97.75 90 ILE B C 1
ATOM 2324 O O . ILE B 1 90 ? 2.803 5.359 16.062 1 97.75 90 ILE B O 1
ATOM 2328 N N . PRO B 1 91 ? 0.64 4.891 16.234 1 93.31 91 PRO B N 1
ATOM 2329 C CA . PRO B 1 91 ? 0.833 4.047 17.422 1 93.31 91 PRO B CA 1
ATOM 2330 C C . PRO B 1 91 ? 1.663 2.799 17.125 1 93.31 91 PRO B C 1
ATOM 2332 O O . PRO B 1 91 ? 2.305 2.25 18.016 1 93.31 91 PRO B O 1
ATOM 2335 N N . HIS B 1 92 ? 1.593 2.182 15.898 1 93.38 92 HIS B N 1
ATOM 2336 C CA . HIS B 1 92 ? 2.322 0.985 15.5 1 93.38 92 HIS B CA 1
ATOM 2337 C C . HIS B 1 92 ? 2.951 1.158 14.125 1 93.38 92 HIS B C 1
ATOM 2339 O O . HIS B 1 92 ? 2.381 1.821 13.25 1 93.38 92 HIS B O 1
ATOM 2345 N N . ILE B 1 93 ? 4.078 0.581 14.016 1 92.88 93 ILE B N 1
ATOM 2346 C CA . ILE B 1 93 ? 4.758 0.614 12.719 1 92.88 93 ILE B CA 1
ATOM 2347 C C . ILE B 1 93 ? 4.156 -0.437 11.797 1 92.88 93 ILE B C 1
ATOM 2349 O O . ILE B 1 93 ? 3.869 -1.559 12.219 1 92.88 93 ILE B O 1
ATOM 2353 N N . GLY B 1 94 ? 3.945 -0.086 10.594 1 93.38 94 GLY B N 1
ATOM 2354 C CA . GLY B 1 94 ? 3.406 -0.965 9.57 1 93.38 94 GLY B CA 1
ATOM 2355 C C . GLY B 1 94 ? 3.004 -0.231 8.305 1 93.38 94 GLY B C 1
ATOM 2356 O O . GLY B 1 94 ? 3.15 0.991 8.219 1 93.38 94 GLY B O 1
ATOM 2357 N N . PHE B 1 95 ? 2.525 -0.997 7.418 1 96.44 95 PHE B N 1
ATOM 2358 C CA . PHE B 1 95 ? 2.148 -0.438 6.125 1 96.44 95 PHE B CA 1
ATOM 2359 C C . PHE B 1 95 ? 1.16 0.709 6.297 1 96.44 95 PHE B C 1
ATOM 2361 O O . PHE B 1 95 ? 0.121 0.549 6.941 1 96.44 95 PHE B O 1
ATOM 2368 N N . LEU B 1 96 ? 1.462 1.811 5.793 1 97.12 96 LEU B N 1
ATOM 2369 C CA . LEU B 1 96 ? 0.561 2.955 5.707 1 97.12 96 LEU B CA 1
ATOM 2370 C C . LEU B 1 96 ? 1.02 3.928 4.625 1 97.12 96 LEU B C 1
ATOM 2372 O O . LEU B 1 96 ? 2.221 4.137 4.445 1 97.12 96 LEU B O 1
ATOM 2376 N N . ILE B 1 97 ? 0.043 4.512 3.898 1 97.81 97 ILE B N 1
ATOM 2377 C CA . ILE B 1 97 ? 0.379 5.441 2.826 1 97.81 97 ILE B CA 1
ATOM 2378 C C . ILE B 1 97 ? -0.482 6.695 2.945 1 97.81 97 ILE B C 1
ATOM 2380 O O . ILE B 1 97 ? -1.702 6.609 3.1 1 97.81 97 ILE B O 1
ATOM 2384 N N . VAL B 1 98 ? 0.095 7.785 2.975 1 98.06 98 VAL B N 1
ATOM 2385 C CA . VAL B 1 98 ? -0.526 9.086 2.762 1 98.06 98 VAL B CA 1
ATOM 2386 C C . VAL B 1 98 ? 0.039 9.727 1.496 1 98.06 98 VAL B C 1
ATOM 2388 O O . VAL B 1 98 ? 1.188 10.18 1.479 1 98.06 98 VAL B O 1
ATOM 2391 N N . VAL B 1 99 ? -0.739 9.797 0.494 1 96.19 99 VAL B N 1
ATOM 2392 C CA . VAL B 1 99 ? -0.234 10.242 -0.803 1 96.19 99 VAL B CA 1
ATOM 2393 C C . VAL B 1 99 ? 0.083 11.734 -0.755 1 96.19 99 VAL B C 1
ATOM 2395 O O . VAL B 1 99 ? -0.511 12.477 0.03 1 96.19 99 VAL B O 1
ATOM 2398 N N . ALA B 1 100 ? 0.96 12.07 -1.682 1 94.31 100 ALA B N 1
ATOM 2399 C CA . ALA B 1 100 ? 1.342 13.477 -1.773 1 94.31 100 ALA B CA 1
ATOM 2400 C C . ALA B 1 100 ? 0.137 14.352 -2.107 1 94.31 100 ALA B C 1
ATOM 2402 O O . ALA B 1 100 ? -0.816 13.891 -2.74 1 94.31 100 ALA B O 1
ATOM 2403 N N . ARG B 1 101 ? 0.071 15.547 -1.664 1 93.19 101 ARG B N 1
ATOM 2404 C CA . ARG B 1 101 ? -0.92 16.578 -1.951 1 93.19 101 ARG B CA 1
ATOM 2405 C C . ARG B 1 101 ? -2.15 16.422 -1.064 1 93.19 101 ARG B C 1
ATOM 2407 O O . ARG B 1 101 ? -2.982 17.328 -0.978 1 93.19 101 ARG B O 1
ATOM 2414 N N . SER B 1 102 ? -2.316 15.18 -0.47 1 96.38 102 SER B N 1
ATOM 2415 C CA . SER B 1 102 ? -3.355 15.109 0.551 1 96.38 102 SER B CA 1
ATOM 2416 C C . SER B 1 102 ? -3.084 16.094 1.689 1 96.38 102 SER B C 1
ATOM 2418 O O . SER B 1 102 ? -1.968 16.594 1.828 1 96.38 102 SER B O 1
ATOM 2420 N N . ARG B 1 103 ? -4.152 16.406 2.416 1 97.31 103 ARG B N 1
ATOM 2421 C CA . ARG B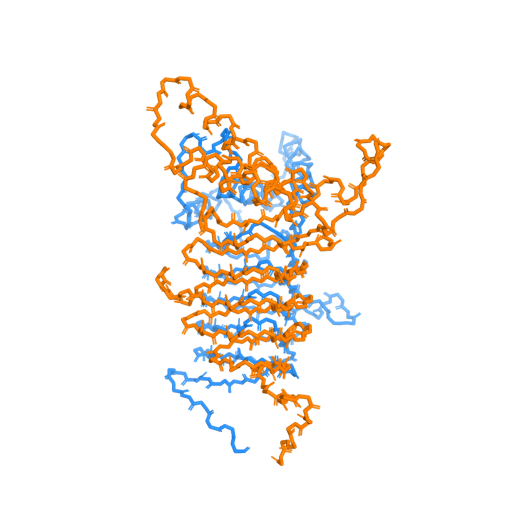 1 103 ? -4.035 17.297 3.572 1 97.31 103 ARG B CA 1
ATOM 2422 C C . ARG B 1 103 ? -4.645 16.656 4.816 1 97.31 103 ARG B C 1
ATOM 2424 O O . ARG B 1 103 ? -5.824 16.297 4.816 1 97.31 103 ARG B O 1
ATOM 2431 N N . VAL B 1 104 ? -3.846 16.531 5.828 1 98.62 104 VAL B N 1
ATOM 2432 C CA . VAL B 1 104 ? -4.262 15.992 7.117 1 98.62 104 VAL B CA 1
ATOM 2433 C C . VAL B 1 104 ? -4 17.016 8.219 1 98.62 104 VAL B C 1
ATOM 2435 O O . VAL B 1 104 ? -2.891 17.547 8.336 1 98.62 104 VAL B O 1
ATOM 2438 N N . GLY B 1 105 ? -4.938 17.312 8.992 1 98.69 105 GLY B N 1
ATOM 2439 C CA . GLY B 1 105 ? -4.875 18.375 9.984 1 98.69 105 GLY B CA 1
ATOM 2440 C C . GLY B 1 105 ? -4.016 18.031 11.188 1 98.69 105 GLY B C 1
ATOM 2441 O O . GLY B 1 105 ? -3.137 17.172 11.094 1 98.69 105 GLY B O 1
ATOM 2442 N N . LYS B 1 106 ? -4.238 18.797 12.273 1 98.56 106 LYS B N 1
ATOM 2443 C CA . LYS B 1 106 ? -3.467 18.656 13.5 1 98.56 106 LYS B CA 1
ATOM 2444 C C . LYS B 1 106 ? -4.016 17.531 14.367 1 98.56 106 LYS B C 1
ATOM 2446 O O . LYS B 1 106 ? -5.219 17.25 14.352 1 98.56 106 LYS B O 1
ATOM 2451 N N . ASN B 1 107 ? -3.107 16.922 15.055 1 98.5 107 ASN B N 1
ATOM 2452 C CA . ASN B 1 107 ? -3.457 15.984 16.125 1 98.5 107 ASN B CA 1
ATOM 2453 C C . ASN B 1 107 ? -4.262 14.797 15.586 1 98.5 107 ASN B C 1
ATOM 2455 O O . ASN B 1 107 ? -5.277 14.422 16.172 1 98.5 107 ASN B O 1
ATOM 2459 N N . CYS B 1 108 ? -3.85 14.273 14.523 1 98.81 108 CYS B N 1
ATOM 2460 C CA . CYS B 1 108 ? -4.496 13.102 13.945 1 98.81 108 CYS B CA 1
ATOM 2461 C C . CYS B 1 108 ? -3.766 11.828 14.336 1 98.81 108 CYS B C 1
ATOM 2463 O O . CYS B 1 108 ? -2.568 11.859 14.633 1 98.81 108 CYS B O 1
ATOM 2465 N N . ILE B 1 109 ? -4.484 10.758 14.398 1 98.75 109 ILE B N 1
ATOM 2466 C CA . ILE B 1 109 ? -3.963 9.414 14.641 1 98.75 109 ILE B CA 1
ATOM 2467 C C . ILE B 1 109 ? -4.125 8.562 13.391 1 98.75 109 ILE B C 1
ATOM 2469 O O . ILE B 1 109 ? -5.227 8.445 12.844 1 98.75 109 ILE B O 1
ATOM 2473 N N . ILE B 1 110 ? -3.076 8.031 12.875 1 98.5 110 ILE B N 1
ATOM 2474 C CA . ILE B 1 110 ? -3.104 7.148 11.719 1 98.5 110 ILE B CA 1
ATOM 2475 C C . ILE B 1 110 ? -2.496 5.797 12.094 1 98.5 110 ILE B C 1
ATOM 2477 O O . ILE B 1 110 ? -1.344 5.727 12.523 1 98.5 110 ILE B O 1
ATOM 2481 N N . THR B 1 111 ? -3.238 4.719 11.914 1 97.94 111 THR B N 1
ATOM 2482 C CA . THR B 1 111 ? -2.832 3.379 12.32 1 97.94 111 THR B CA 1
ATOM 2483 C C . THR B 1 111 ? -2.398 2.557 11.109 1 97.94 111 THR B C 1
ATOM 2485 O O . THR B 1 111 ? -2.547 2.998 9.969 1 97.94 111 THR B O 1
ATOM 2488 N N . PRO B 1 112 ? -1.77 1.395 11.273 1 96.5 112 PRO B N 1
ATOM 2489 C CA . PRO B 1 112 ? -1.29 0.566 10.164 1 96.5 112 PRO B CA 1
ATOM 2490 C C . PRO B 1 112 ? -2.412 0.131 9.227 1 96.5 112 PRO B C 1
ATOM 2492 O O . PRO B 1 112 ? -3.539 -0.1 9.672 1 96.5 112 PRO B O 1
ATOM 2495 N N . GLY B 1 113 ? -2.037 -0.053 7.969 1 97.06 113 GLY B N 1
ATOM 2496 C CA . GLY B 1 113 ? -2.994 -0.501 6.969 1 97.06 113 GLY B CA 1
ATOM 2497 C C . GLY B 1 113 ? -3.807 0.631 6.371 1 97.06 113 GLY B C 1
ATOM 2498 O O . GLY B 1 113 ? -4.605 0.414 5.457 1 97.06 113 GLY B O 1
ATOM 2499 N N . VAL B 1 114 ? -3.652 1.813 6.875 1 98.44 114 VAL B N 1
ATOM 2500 C CA . VAL B 1 114 ? -4.406 2.967 6.398 1 98.44 114 VAL B CA 1
ATOM 2501 C C . VAL B 1 114 ? -3.799 3.482 5.098 1 98.44 114 VAL B C 1
ATOM 2503 O O . VAL B 1 114 ? -2.574 3.562 4.965 1 98.44 114 VAL B O 1
ATOM 2506 N N . VAL B 1 115 ? -4.633 3.775 4.164 1 98.06 115 VAL B N 1
ATOM 2507 C CA . VAL B 1 115 ? -4.215 4.449 2.936 1 98.06 115 VAL B CA 1
ATOM 2508 C C . VAL B 1 115 ? -5.098 5.672 2.693 1 98.06 115 VAL B C 1
ATOM 2510 O O . VAL B 1 115 ? -6.324 5.566 2.67 1 98.06 115 VAL B O 1
ATOM 2513 N N . ILE B 1 116 ? -4.539 6.773 2.65 1 97.88 116 ILE B N 1
ATOM 2514 C CA . ILE B 1 116 ? -5.121 8.031 2.189 1 97.88 116 ILE B CA 1
ATOM 2515 C C . ILE B 1 116 ? -4.648 8.328 0.769 1 97.88 116 ILE B C 1
ATOM 2517 O O . ILE B 1 116 ? -3.508 8.75 0.563 1 97.88 116 ILE B O 1
ATOM 2521 N N . GLY B 1 117 ? -5.559 8.047 -0.151 1 94.81 117 GLY B N 1
ATOM 2522 C CA . GLY B 1 117 ? -5.051 7.977 -1.511 1 94.81 117 GLY B CA 1
ATOM 2523 C C . GLY B 1 117 ? -6.012 8.539 -2.541 1 94.81 117 GLY B C 1
ATOM 2524 O O . GLY B 1 117 ? -7.02 9.156 -2.186 1 94.81 117 GLY B O 1
ATOM 2525 N N . THR B 1 118 ? -5.578 8.461 -3.83 1 89 118 THR B N 1
ATOM 2526 C CA . THR B 1 118 ? -6.297 9.039 -4.961 1 89 118 THR B CA 1
ATOM 2527 C C . THR B 1 118 ? -7.152 7.977 -5.648 1 89 118 THR B C 1
ATOM 2529 O O . THR B 1 118 ? -6.941 6.777 -5.457 1 89 118 THR B O 1
ATOM 2532 N N . LYS B 1 119 ? -8.195 8.578 -6.18 1 75.38 119 LYS B N 1
ATOM 2533 C CA . LYS B 1 119 ? -8.992 7.793 -7.117 1 75.38 119 LYS B CA 1
ATOM 2534 C C . LYS B 1 119 ? -8.656 8.156 -8.562 1 75.38 119 LYS B C 1
ATOM 2536 O O . LYS B 1 119 ? -8.719 9.328 -8.945 1 75.38 119 LYS B O 1
ATOM 2541 N N . HIS B 1 120 ? -8.18 7.238 -9.477 1 68.31 120 HIS B N 1
ATOM 2542 C CA . HIS B 1 120 ? -8.008 7.363 -10.922 1 68.31 120 HIS B CA 1
ATOM 2543 C C . HIS B 1 120 ? -6.902 8.359 -11.258 1 68.31 120 HIS B C 1
ATOM 2545 O O . HIS B 1 1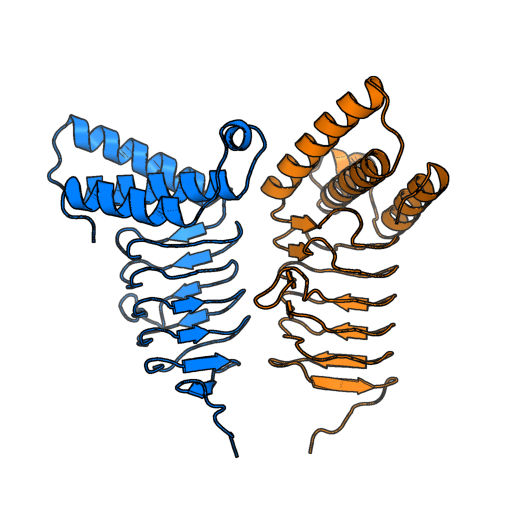20 ? -6.016 8.062 -12.062 1 68.31 120 HIS B O 1
ATOM 2551 N N . THR B 1 121 ? -7.098 9.797 -10.539 1 71.38 121 THR B N 1
ATOM 2552 C CA . THR B 1 121 ? -6.16 10.844 -10.914 1 71.38 121 THR B CA 1
ATOM 2553 C C . THR B 1 121 ? -5.398 11.352 -9.695 1 71.38 121 THR B C 1
ATOM 2555 O O . THR B 1 121 ? -5.902 11.281 -8.57 1 71.38 121 THR B O 1
ATOM 2558 N N . PHE B 1 122 ? -4.359 11.953 -10.023 1 74.69 122 PHE B N 1
ATOM 2559 C CA . PHE B 1 122 ? -3.418 12.383 -9 1 74.69 122 PHE B CA 1
ATOM 2560 C C . PHE B 1 122 ? -3.994 13.539 -8.195 1 74.69 122 PHE B C 1
ATOM 2562 O O . PHE B 1 122 ? -3.58 13.773 -7.055 1 74.69 122 PHE B O 1
ATOM 2569 N N . ASP B 1 123 ? -4.926 14.195 -8.695 1 80.75 123 ASP B N 1
ATOM 2570 C CA . ASP B 1 123 ? -5.402 15.391 -8.016 1 80.75 123 ASP B CA 1
ATOM 2571 C C . ASP B 1 123 ? -6.652 15.094 -7.188 1 80.75 123 ASP B C 1
ATOM 2573 O O . ASP B 1 123 ? -7.109 15.945 -6.414 1 80.75 123 ASP B O 1
ATOM 2577 N N . ASN B 1 124 ? -7.133 13.953 -7.316 1 90.94 124 ASN B N 1
ATOM 2578 C CA . ASN B 1 124 ? -8.281 13.539 -6.523 1 90.94 124 ASN B CA 1
ATOM 2579 C C . ASN B 1 124 ? -7.855 12.898 -5.207 1 90.94 124 ASN B C 1
ATOM 2581 O O . ASN B 1 124 ? -7.879 11.672 -5.07 1 90.94 124 ASN B O 1
ATOM 2585 N N . VAL B 1 125 ? -7.457 13.867 -4.23 1 94.94 125 VAL B N 1
ATOM 2586 C CA . VAL B 1 125 ? -6.891 13.383 -2.975 1 94.94 125 VAL B CA 1
ATOM 2587 C C . VAL B 1 125 ? -7.758 13.844 -1.806 1 94.94 125 VAL B C 1
ATOM 2589 O O . VAL B 1 125 ? -8.445 14.859 -1.898 1 94.94 125 VAL B O 1
ATOM 2592 N N . PRO B 1 126 ? -7.719 13.203 -0.694 1 97.31 126 PRO B N 1
ATOM 2593 C CA . PRO B 1 126 ? -8.547 13.531 0.471 1 97.31 126 PRO B CA 1
ATOM 2594 C C . PRO B 1 126 ? -8.031 14.75 1.237 1 97.31 126 PRO B C 1
ATOM 2596 O O . PRO B 1 126 ? -6.836 15.047 1.198 1 97.31 126 PRO B O 1
ATOM 2599 N N . THR B 1 127 ? -8.914 15.477 1.848 1 98.25 127 THR B N 1
ATOM 2600 C CA . THR B 1 127 ? -8.648 16.5 2.848 1 98.25 127 THR B CA 1
ATOM 2601 C C . THR B 1 127 ? -9.25 16.109 4.195 1 98.25 127 THR B C 1
ATOM 2603 O O . THR B 1 127 ? -10.453 15.883 4.297 1 98.25 127 THR B O 1
ATOM 2606 N N . ILE B 1 128 ? -8.453 16.078 5.203 1 98.81 128 ILE B N 1
ATOM 2607 C CA . ILE B 1 128 ? -8.859 15.602 6.523 1 98.81 128 ILE B CA 1
ATOM 2608 C C . ILE B 1 128 ? -8.641 16.703 7.559 1 98.81 128 ILE B C 1
ATOM 2610 O O . ILE B 1 128 ? -7.57 17.328 7.602 1 98.81 128 ILE B O 1
ATOM 2614 N N . GLY B 1 129 ? -9.578 16.984 8.391 1 98.81 129 GLY B N 1
ATOM 2615 C CA . GLY B 1 129 ? -9.516 18.031 9.391 1 98.81 129 GLY B CA 1
ATOM 2616 C C . GLY B 1 129 ? -8.656 17.656 10.586 1 98.81 129 GLY B C 1
ATOM 2617 O O . GLY B 1 129 ? -7.754 16.828 10.477 1 98.81 129 GLY B O 1
ATOM 2618 N N . ASP B 1 130 ? -8.898 18.391 11.734 1 98.81 130 ASP B N 1
ATOM 2619 C CA . ASP B 1 130 ? -8.125 18.219 12.961 1 98.81 130 ASP B CA 1
ATOM 2620 C C . ASP B 1 130 ? -8.742 17.156 13.867 1 98.81 130 ASP B C 1
ATOM 2622 O O . ASP B 1 130 ? -9.961 16.953 13.844 1 98.81 130 ASP B O 1
ATOM 2626 N N . ASN B 1 131 ? -7.914 16.484 14.625 1 98.75 131 ASN B N 1
ATOM 2627 C CA . ASN B 1 131 ? -8.375 15.555 15.656 1 98.75 131 ASN B CA 1
ATOM 2628 C C . ASN B 1 131 ? -9.164 14.398 15.062 1 98.75 131 ASN B C 1
ATOM 2630 O O . ASN B 1 131 ? -10.242 14.062 15.547 1 98.75 131 ASN B O 1
ATOM 2634 N N . VAL B 1 132 ? -8.656 13.898 14.039 1 98.88 132 VAL B N 1
ATOM 2635 C CA . VAL B 1 132 ? -9.273 12.75 13.383 1 98.88 132 VAL B CA 1
ATOM 2636 C C . VAL B 1 132 ? -8.492 11.484 13.719 1 98.88 132 VAL B C 1
ATOM 2638 O O . VAL B 1 132 ? -7.262 11.484 13.711 1 98.88 132 VAL B O 1
ATOM 2641 N N . GLU B 1 133 ? -9.164 10.445 14.047 1 98.88 133 GLU B N 1
ATOM 2642 C CA . GLU B 1 133 ? -8.586 9.125 14.266 1 98.88 133 GLU B CA 1
ATOM 2643 C C . GLU B 1 133 ? -8.961 8.172 13.133 1 98.88 133 GLU B C 1
ATOM 2645 O O . GLU B 1 133 ? -10.148 7.91 12.906 1 98.88 133 GLU B O 1
ATOM 2650 N N . ILE B 1 134 ? -8.016 7.676 12.453 1 98.81 134 ILE B N 1
ATOM 2651 C CA . ILE B 1 134 ? -8.203 6.695 11.391 1 98.81 134 ILE B CA 1
ATOM 2652 C C . ILE B 1 134 ? -7.699 5.332 11.852 1 98.81 134 ILE B C 1
ATOM 2654 O O . ILE B 1 134 ? -6.488 5.105 11.93 1 98.81 134 ILE B O 1
ATOM 2658 N N . ALA B 1 135 ? -8.586 4.422 12.062 1 98.38 135 ALA B N 1
ATOM 2659 C CA . ALA B 1 135 ? -8.273 3.152 12.719 1 98.38 135 ALA B CA 1
ATOM 2660 C C . ALA B 1 135 ? -7.734 2.139 11.711 1 98.38 135 ALA B C 1
ATOM 2662 O O . ALA B 1 135 ? -7.676 2.416 10.516 1 98.38 135 ALA B O 1
ATOM 2663 N N . LEU B 1 136 ? -7.375 0.967 12.203 1 97.56 136 LEU B N 1
ATOM 2664 C CA . LEU B 1 136 ? -6.602 -0.046 11.5 1 97.56 136 LEU B CA 1
ATOM 2665 C C . LEU B 1 136 ? -7.27 -0.416 10.18 1 97.56 136 LEU B C 1
ATOM 2667 O O . LEU B 1 136 ? -8.469 -0.687 10.141 1 97.56 136 LEU B O 1
ATOM 2671 N N . GLY B 1 137 ? -6.441 -0.297 9.094 1 97.94 137 GLY B N 1
ATOM 2672 C CA . GLY B 1 137 ? -6.859 -0.877 7.824 1 97.94 137 GLY B CA 1
ATOM 2673 C C . GLY B 1 137 ? -7.812 0.01 7.047 1 97.94 137 GLY B C 1
ATOM 2674 O O . GLY B 1 137 ? -8.195 -0.32 5.922 1 97.94 137 GLY B O 1
ATOM 2675 N N . ALA B 1 138 ? -8.219 1.127 7.574 1 98.5 138 ALA B N 1
ATOM 2676 C CA . ALA B 1 138 ? -9.172 1.995 6.891 1 98.5 138 ALA B CA 1
ATOM 2677 C C . ALA B 1 138 ? -8.57 2.586 5.621 1 98.5 138 ALA B C 1
ATOM 2679 O O . ALA B 1 138 ? -7.348 2.729 5.52 1 98.5 138 ALA B O 1
ATOM 2680 N N . LYS B 1 139 ? -9.445 2.875 4.629 1 98.5 139 LYS B N 1
ATOM 2681 C CA . LYS B 1 139 ? -9.055 3.518 3.377 1 98.5 139 LYS B CA 1
ATOM 2682 C C . LYS B 1 139 ? -9.875 4.781 3.131 1 98.5 139 LYS B C 1
ATOM 2684 O O . LYS B 1 139 ? -11.102 4.766 3.258 1 98.5 139 LYS B O 1
ATOM 2689 N N . ILE B 1 140 ? -9.258 5.844 2.885 1 98.25 140 ILE B N 1
ATOM 2690 C CA . ILE B 1 140 ? -9.875 7.086 2.439 1 98.25 140 ILE B CA 1
ATOM 2691 C C . ILE B 1 140 ? -9.445 7.395 1.007 1 98.25 140 ILE B C 1
ATOM 2693 O O . ILE B 1 140 ? -8.281 7.703 0.757 1 98.25 140 ILE B O 1
ATOM 2697 N N . ILE B 1 141 ? -10.414 7.355 0.109 1 95.5 141 ILE B N 1
ATOM 2698 C CA . ILE B 1 141 ? -10.031 7.32 -1.297 1 95.5 141 ILE B CA 1
ATOM 2699 C C . ILE B 1 141 ? -10.766 8.414 -2.064 1 95.5 141 ILE B C 1
ATOM 2701 O O . ILE B 1 141 ? -11.992 8.516 -1.989 1 95.5 141 ILE B O 1
ATOM 2705 N N . GLY B 1 142 ? -9.961 9.164 -2.84 1 94.56 142 GLY B N 1
ATOM 2706 C CA . GLY B 1 142 ? -10.555 10.133 -3.748 1 94.56 142 GLY B CA 1
ATOM 2707 C C . GLY B 1 142 ? -10.695 11.516 -3.137 1 94.56 142 GLY B C 1
ATOM 2708 O O . GLY B 1 142 ? -10.102 11.797 -2.094 1 94.56 142 GLY B O 1
ATOM 2709 N N . LYS B 1 143 ? -11.406 12.445 -3.859 1 95 143 LYS B N 1
ATOM 2710 C CA . LYS B 1 143 ? -11.602 13.828 -3.424 1 95 143 LYS B CA 1
ATOM 2711 C C . LYS B 1 143 ? -12.703 13.922 -2.371 1 95 143 LYS B C 1
ATOM 2713 O O . LYS B 1 143 ? -13.805 14.391 -2.658 1 95 143 LYS B O 1
ATOM 2718 N N . VAL B 1 144 ? -12.352 13.523 -1.195 1 96.31 144 VAL B N 1
ATOM 2719 C CA . VAL B 1 144 ? -13.312 13.539 -0.101 1 96.31 144 VAL B CA 1
ATOM 2720 C C . VAL B 1 144 ? -12.812 14.453 1.016 1 96.31 144 VAL B C 1
ATOM 2722 O O . VAL B 1 144 ? -11.609 14.531 1.267 1 96.31 144 VAL B O 1
ATOM 2725 N N . SER B 1 145 ? -13.727 15.102 1.677 1 98.31 145 SER B N 1
ATOM 2726 C CA . SER B 1 145 ? -13.43 15.961 2.818 1 98.31 145 SER B CA 1
ATOM 2727 C C . SER B 1 145 ? -13.922 15.336 4.121 1 98.31 145 SER B C 1
ATOM 2729 O O . SER B 1 145 ? -15.094 14.984 4.246 1 98.31 145 SER B O 1
ATOM 2731 N N . ILE B 1 146 ? -13.07 15.18 5.047 1 98.81 146 ILE B N 1
ATOM 2732 C CA . ILE B 1 146 ? -13.398 14.688 6.383 1 98.81 146 ILE B CA 1
ATOM 2733 C C . ILE B 1 146 ? -13.305 15.828 7.387 1 98.81 146 ILE B C 1
ATOM 2735 O O . ILE B 1 146 ? -12.289 16.516 7.465 1 98.81 146 ILE B O 1
ATOM 2739 N N . GLY B 1 147 ? -14.312 16.047 8.125 1 98.75 147 GLY B N 1
ATOM 2740 C CA . GLY B 1 147 ? -14.352 17.125 9.094 1 98.75 147 GLY B CA 1
ATOM 2741 C C . GLY B 1 147 ? -13.477 16.875 10.312 1 98.75 147 GLY B C 1
ATOM 2742 O O . GLY B 1 147 ? -12.672 15.945 10.312 1 98.75 147 GLY B O 1
ATOM 2743 N N . ASN B 1 148 ? -13.633 17.781 11.359 1 98.81 148 ASN B N 1
ATOM 2744 C CA . ASN B 1 148 ? -12.891 17.672 12.609 1 98.81 148 ASN B CA 1
ATOM 2745 C C . ASN B 1 148 ? -13.547 16.688 13.57 1 98.81 148 ASN B C 1
ATOM 2747 O O . ASN B 1 148 ? -14.758 16.469 13.508 1 98.81 148 ASN B O 1
ATOM 2751 N N . ASN B 1 149 ? -12.719 16.094 14.406 1 98.75 149 ASN B N 1
ATOM 2752 C CA . ASN B 1 149 ? -13.219 15.227 15.469 1 98.75 149 ASN B CA 1
ATOM 2753 C C . ASN B 1 149 ? -13.984 14.031 14.914 1 98.75 149 ASN B C 1
ATOM 2755 O O . ASN B 1 149 ? -15.086 13.727 15.367 1 98.75 149 ASN B O 1
ATOM 2759 N N . VAL B 1 150 ? -13.445 13.438 13.977 1 98.81 150 VAL B N 1
ATOM 2760 C CA . VAL B 1 150 ? -14.055 12.281 13.336 1 98.81 150 VAL B CA 1
ATOM 2761 C C . VAL B 1 150 ? -13.273 11.016 13.703 1 98.81 150 VAL B C 1
ATOM 2763 O O . VAL B 1 150 ? -12.047 11.047 13.82 1 98.81 150 VAL B O 1
ATOM 2766 N N . ILE B 1 151 ? -13.984 9.945 13.906 1 98.81 151 ILE B N 1
ATOM 2767 C CA . ILE B 1 151 ? -13.391 8.625 14.078 1 98.81 151 ILE B CA 1
ATOM 2768 C C . ILE B 1 151 ? -13.805 7.715 12.922 1 98.81 151 ILE B C 1
ATOM 2770 O O . ILE B 1 151 ? -15 7.543 12.656 1 98.81 151 ILE B O 1
ATOM 2774 N N . ILE B 1 152 ? -12.867 7.238 12.227 1 98.69 152 ILE B N 1
ATOM 2775 C CA . ILE B 1 152 ? -13.102 6.254 11.18 1 98.69 152 ILE B CA 1
ATOM 2776 C C . ILE B 1 152 ? -12.766 4.855 11.695 1 98.69 152 ILE B C 1
ATOM 2778 O O . ILE B 1 152 ? -11.609 4.555 11.992 1 98.69 152 ILE B O 1
ATOM 2782 N N . ALA B 1 153 ? -13.703 3.977 11.789 1 98.38 153 ALA B N 1
ATOM 2783 C CA . ALA B 1 153 ? -13.586 2.648 12.383 1 98.38 153 ALA B CA 1
ATOM 2784 C C . ALA B 1 153 ? -12.672 1.754 11.547 1 98.38 153 ALA B C 1
ATOM 2786 O O . ALA B 1 153 ? -12.367 2.066 10.391 1 98.38 153 ALA B O 1
ATOM 2787 N N . PRO B 1 154 ? -12.258 0.63 12.164 1 97.94 154 PRO B N 1
ATOM 2788 C CA . PRO B 1 154 ? -11.328 -0.259 11.461 1 97.94 154 PRO B CA 1
ATOM 2789 C C . PRO B 1 154 ? -11.891 -0.79 10.148 1 97.94 154 PRO B C 1
ATOM 2791 O O . PRO B 1 154 ? -13.078 -1.127 10.07 1 97.94 154 PRO B O 1
ATOM 2794 N N . ASN B 1 155 ? -11.023 -0.803 9.102 1 98 155 ASN B N 1
ATOM 2795 C CA . ASN B 1 155 ? -11.258 -1.392 7.785 1 98 155 ASN B CA 1
ATOM 2796 C C . ASN B 1 155 ? -12.344 -0.638 7.02 1 98 155 ASN B C 1
ATOM 2798 O O . ASN B 1 155 ? -12.773 -1.079 5.953 1 98 155 ASN B O 1
ATOM 2802 N N . SER B 1 156 ? -12.773 0.469 7.551 1 98 156 SER B N 1
ATOM 2803 C CA . SER B 1 156 ? -13.766 1.261 6.836 1 98 156 SER B CA 1
ATOM 2804 C C . SER B 1 156 ? -13.203 1.814 5.531 1 98 156 SER B C 1
ATOM 2806 O O . SER B 1 156 ? -12.008 2.082 5.43 1 98 156 SER B O 1
ATOM 2808 N N . VAL B 1 157 ? -14.086 1.944 4.562 1 98.25 157 VAL B N 1
ATOM 2809 C CA . VAL B 1 157 ? -13.719 2.57 3.299 1 98.25 157 VAL B CA 1
ATOM 2810 C C . VAL B 1 157 ? -14.547 3.836 3.088 1 98.25 157 VAL B C 1
ATOM 2812 O O . VAL B 1 157 ? -15.766 3.764 2.906 1 98.25 157 VAL B O 1
ATOM 2815 N N . VAL B 1 158 ? -13.914 4.969 3.096 1 98 158 VAL B N 1
ATOM 2816 C CA . VAL B 1 158 ? -14.57 6.266 2.986 1 98 158 VAL B CA 1
ATOM 2817 C C . VAL B 1 158 ? -14.414 6.809 1.567 1 98 158 VAL B C 1
ATOM 2819 O O . VAL B 1 158 ? -13.289 7.043 1.109 1 98 158 VAL B O 1
ATOM 2822 N N . VAL B 1 159 ? -15.523 7.062 0.924 1 96.31 159 VAL B N 1
ATOM 2823 C CA . VAL B 1 159 ? -15.492 7.555 -0.449 1 96.31 159 VAL B CA 1
ATOM 2824 C C . VAL B 1 159 ? -16.406 8.766 -0.59 1 96.31 159 VAL B C 1
ATOM 2826 O O . VAL B 1 159 ? -16.656 9.242 -1.7 1 96.31 159 VAL B O 1
ATOM 2829 N N . LYS B 1 160 ? -16.969 9.188 0.496 1 96.56 160 LYS B N 1
ATOM 2830 C CA . LYS B 1 160 ? -17.797 10.383 0.543 1 96.56 160 LYS B CA 1
ATOM 2831 C C . LYS B 1 160 ? -17.406 11.281 1.71 1 96.56 160 LYS B C 1
ATOM 2833 O O . LYS B 1 160 ? -16.781 10.828 2.67 1 96.56 160 LYS B O 1
ATOM 2838 N N . ASP B 1 161 ? -17.875 12.469 1.61 1 98.31 161 ASP B N 1
ATOM 2839 C CA . ASP B 1 161 ? -17.531 13.445 2.635 1 98.31 161 ASP B CA 1
ATOM 2840 C C . ASP B 1 161 ? -18.125 13.062 3.988 1 98.31 161 ASP B C 1
ATOM 2842 O O . ASP B 1 161 ? -19.234 12.5 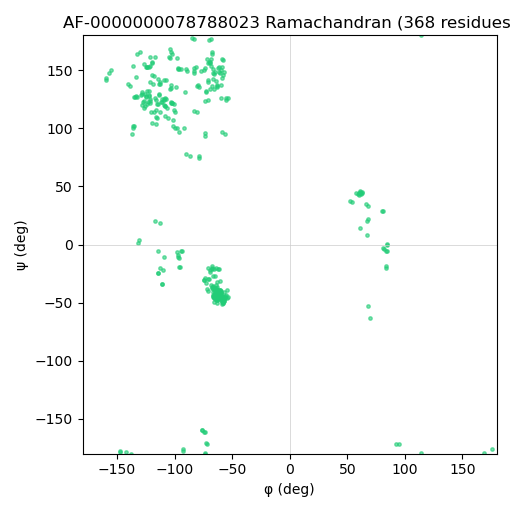4.055 1 98.31 161 ASP B O 1
ATOM 2846 N N . ILE B 1 162 ? -17.453 13.359 5.074 1 98.5 162 ILE B N 1
ATOM 2847 C CA . ILE B 1 162 ? -17.891 13.125 6.445 1 98.5 162 ILE B CA 1
ATOM 2848 C C . ILE B 1 162 ? -17.859 14.438 7.223 1 98.5 162 ILE B C 1
ATOM 2850 O O . ILE B 1 162 ? -16.812 15.086 7.332 1 98.5 162 ILE B O 1
ATOM 2854 N N . PRO B 1 163 ? -18.906 14.906 7.762 1 98.25 163 PRO B N 1
ATOM 2855 C CA . PRO B 1 163 ? -18.922 16.141 8.555 1 98.25 163 PRO B CA 1
ATOM 2856 C C . PRO B 1 163 ? -18.203 15.984 9.891 1 98.25 163 PRO B C 1
ATOM 2858 O O . PRO B 1 163 ? -17.75 14.891 10.234 1 98.25 163 PRO B O 1
ATOM 2861 N N . ASP B 1 164 ? -18.125 17.141 10.602 1 98.62 164 ASP B N 1
ATOM 2862 C CA . ASP B 1 164 ? -17.484 17.156 11.914 1 98.62 164 ASP B CA 1
ATOM 2863 C C . ASP B 1 164 ? -18.219 16.25 12.891 1 98.62 164 ASP B C 1
ATOM 2865 O O . ASP B 1 164 ? -19.422 16.016 12.75 1 98.62 164 ASP B O 1
ATOM 2869 N N . ASN B 1 165 ? -17.453 15.734 13.852 1 98.56 165 ASN B N 1
ATOM 2870 C CA . ASN B 1 165 ? -18.016 15.078 15.023 1 98.56 165 ASN B CA 1
ATOM 2871 C C . ASN B 1 165 ? -18.812 13.836 14.648 1 98.56 165 ASN B C 1
ATOM 2873 O O . ASN B 1 165 ? -19.922 13.633 15.133 1 98.56 165 ASN B O 1
ATOM 2877 N N . CYS B 1 166 ? -18.219 13.031 13.766 1 98.44 166 CYS B N 1
ATOM 2878 C CA . CYS B 1 166 ? -18.875 11.805 13.328 1 98.44 166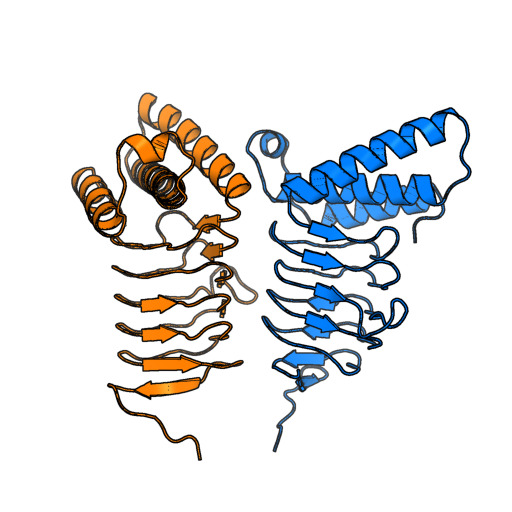 CYS B CA 1
ATOM 2879 C C . CYS B 1 166 ? -18 10.594 13.625 1 98.44 166 CYS B C 1
ATOM 2881 O O . CYS B 1 166 ? -16.781 10.719 13.766 1 98.44 166 CYS B O 1
ATOM 2883 N N . VAL B 1 167 ? -18.641 9.5 13.797 1 98.31 167 VAL B N 1
ATOM 2884 C CA . VAL B 1 167 ? -18.016 8.18 13.727 1 98.31 167 VAL B CA 1
ATOM 2885 C C . VAL B 1 167 ? -18.562 7.426 12.516 1 98.31 167 VAL B C 1
ATOM 2887 O O . VAL B 1 167 ? -19.766 7.359 12.305 1 98.31 167 VAL B O 1
ATOM 2890 N N . VAL B 1 168 ? -17.688 6.914 11.711 1 98.06 168 VAL B N 1
ATOM 2891 C CA . VAL B 1 168 ? -18.141 6.219 10.508 1 98.06 168 VAL B CA 1
ATOM 2892 C C . VAL B 1 168 ? -17.578 4.801 10.492 1 98.06 168 VAL B C 1
ATOM 2894 O O . VAL B 1 168 ? -16.516 4.535 11.07 1 98.06 168 VAL B O 1
ATOM 2897 N N . SER B 1 169 ? -18.297 3.881 9.828 1 97.56 169 SER B N 1
ATOM 2898 C CA . SER B 1 169 ? -17.875 2.49 9.688 1 97.56 169 SER B CA 1
ATOM 2899 C C . SER B 1 169 ? -18.5 1.849 8.453 1 97.56 169 SER B C 1
ATOM 2901 O O . SER B 1 169 ? -19.562 2.279 7.988 1 97.56 169 SER B O 1
ATOM 2903 N N . GLY B 1 170 ? -17.688 0.859 7.922 1 96.06 170 GLY B N 1
ATOM 2904 C CA . GLY B 1 170 ? -18.281 0.051 6.867 1 96.06 170 GLY B CA 1
ATOM 2905 C C . GLY B 1 170 ? -17.609 0.248 5.52 1 96.06 170 GLY B C 1
ATOM 2906 O O . GLY B 1 170 ? -16.672 1.033 5.395 1 96.06 170 GLY B O 1
ATOM 2907 N N . ILE B 1 171 ? -18.172 -0.542 4.445 1 96.38 171 ILE B N 1
ATOM 2908 C CA . ILE B 1 171 ? -17.656 -0.554 3.082 1 96.38 171 ILE B CA 1
ATOM 2909 C C . ILE B 1 171 ? -18.812 -0.508 2.092 1 96.38 171 ILE B C 1
ATOM 2911 O O . ILE B 1 171 ? -19.469 -1.524 1.844 1 96.38 171 ILE B O 1
ATOM 2915 N N . PRO B 1 172 ? -19.141 0.596 1.648 1 94.44 172 PRO B N 1
ATOM 2916 C CA . PRO B 1 172 ? -18.609 1.918 1.979 1 94.44 172 PRO B CA 1
ATOM 2917 C C . PRO B 1 172 ? -19.016 2.393 3.371 1 94.44 172 PRO B C 1
ATOM 2919 O O . PRO B 1 172 ? -20.016 1.91 3.918 1 94.44 172 PRO B O 1
ATOM 2922 N N . ALA B 1 173 ? -18.266 3.316 3.873 1 96 173 ALA B N 1
ATOM 2923 C CA . ALA B 1 173 ? -18.469 3.801 5.234 1 96 173 ALA B CA 1
ATOM 2924 C C . ALA B 1 173 ? -19.75 4.633 5.328 1 96 173 ALA B C 1
ATOM 2926 O O . ALA B 1 173 ? -20.062 5.418 4.426 1 96 173 ALA B O 1
ATOM 2927 N N . LYS B 1 174 ? -20.375 4.434 6.402 1 96.06 174 LYS B N 1
ATOM 2928 C CA . LYS B 1 174 ? -21.547 5.227 6.77 1 96.06 174 LYS B CA 1
ATOM 2929 C C . LYS B 1 174 ? -21.391 5.84 8.156 1 96.06 174 LYS B C 1
ATOM 2931 O O . LYS B 1 174 ? -20.656 5.309 8.992 1 96.06 174 LYS B O 1
ATOM 2936 N N . ILE B 1 175 ? -22.125 6.969 8.375 1 96.75 175 ILE B N 1
ATOM 2937 C CA . ILE B 1 175 ? -22.094 7.613 9.68 1 96.75 175 ILE B CA 1
ATOM 2938 C C . ILE B 1 175 ? -22.891 6.785 10.688 1 96.75 175 ILE B C 1
ATOM 2940 O O . ILE B 1 175 ? -24.078 6.535 10.484 1 96.75 175 ILE B O 1
ATOM 2944 N N . ILE B 1 176 ? -22.266 6.395 11.758 1 96.31 176 ILE B N 1
ATOM 2945 C CA . ILE B 1 176 ? -22.969 5.582 12.742 1 96.31 176 ILE B CA 1
ATOM 2946 C C . ILE B 1 176 ? -23.203 6.395 14.023 1 96.31 176 ILE B C 1
ATOM 2948 O O . ILE B 1 176 ? -24.031 6.039 14.852 1 96.31 176 ILE B O 1
ATOM 2952 N N . LYS B 1 177 ? -22.453 7.391 14.242 1 95.5 177 LYS B N 1
ATOM 2953 C CA . LYS B 1 177 ? -22.625 8.352 15.328 1 95.5 177 LYS B CA 1
ATOM 2954 C C . LYS B 1 177 ? -22.375 9.773 14.852 1 95.5 177 LYS B C 1
ATOM 2956 O O . LYS B 1 177 ? -21.453 10.023 14.07 1 95.5 177 LYS B O 1
ATOM 2961 N N . LYS B 1 178 ? -23.219 10.641 15.273 1 95.25 178 LYS B N 1
ATOM 2962 C CA . LYS B 1 178 ? -23.062 12.07 15.008 1 95.25 178 LYS B CA 1
ATOM 2963 C C . LYS B 1 178 ? -23.297 12.883 16.281 1 95.25 178 LYS B C 1
ATOM 2965 O O . LYS B 1 178 ? -24.297 12.688 16.969 1 95.25 178 LYS B O 1
ATOM 2970 N N . ASP B 1 179 ? -22.344 13.703 16.547 1 94.62 179 ASP B N 1
ATOM 2971 C CA . ASP B 1 179 ? -22.422 14.547 17.75 1 94.62 179 ASP B CA 1
ATOM 2972 C C . ASP B 1 179 ? -22.703 13.711 18.984 1 94.62 179 ASP B C 1
ATOM 2974 O O . ASP B 1 179 ? -23.547 14.078 19.812 1 94.62 179 ASP B O 1
ATOM 2978 N N . GLY B 1 180 ? -22.109 12.594 18.969 1 89.81 180 GLY B N 1
ATOM 2979 C CA . GLY B 1 180 ? -22.203 11.742 20.141 1 89.81 180 GLY B CA 1
ATOM 2980 C C . GLY B 1 180 ? -23.453 10.883 20.156 1 89.81 180 GLY B C 1
ATOM 2981 O O . GLY B 1 180 ? -23.641 10.086 21.078 1 89.81 180 GLY B O 1
ATOM 2982 N N . MET B 1 181 ? -24.281 10.992 19.156 1 91.38 181 MET B N 1
ATOM 2983 C CA . MET B 1 181 ? -25.531 10.242 19.125 1 91.38 181 MET B CA 1
ATOM 2984 C C . MET B 1 181 ? -25.516 9.219 17.984 1 91.38 181 MET B C 1
ATOM 2986 O O . MET B 1 181 ? -25.062 9.516 16.891 1 91.38 181 MET B O 1
ATOM 2990 N N . LYS B 1 182 ? -26.109 8.07 18.297 1 89.38 182 LYS B N 1
ATOM 2991 C CA . LYS B 1 182 ? -26.203 7.031 17.281 1 89.38 182 LYS B CA 1
ATOM 2992 C C . LYS B 1 182 ? -27.172 7.438 16.172 1 89.38 182 LYS B C 1
ATOM 2994 O O . LYS B 1 182 ? -28.25 7.965 16.438 1 89.38 182 LYS B O 1
ATOM 2999 N N . VAL B 1 183 ? -26.672 7.219 14.938 1 85.94 183 VAL B N 1
ATOM 3000 C CA . VAL B 1 183 ? -27.547 7.523 13.805 1 85.94 183 VAL B CA 1
ATOM 3001 C C . VAL B 1 183 ? -28.328 6.277 13.406 1 85.94 183 VAL B C 1
ATOM 3003 O O . VAL B 1 183 ? -27.781 5.176 13.352 1 85.94 183 VAL B O 1
ATOM 3006 N N . ASN B 1 184 ? -29.562 5.934 13.68 1 68 184 ASN B N 1
ATOM 3007 C CA . ASN B 1 184 ? -30.406 4.785 13.391 1 68 184 ASN B CA 1
ATOM 3008 C C . ASN B 1 184 ? -30.547 4.562 11.883 1 68 184 ASN B C 1
ATOM 3010 O O . ASN B 1 184 ? -30.812 5.5 11.133 1 68 184 ASN B O 1
ATOM 3014 N N . PHE B 1 185 ? -29.781 3.703 11.312 1 58.12 185 PHE B N 1
ATOM 3015 C CA . PHE B 1 185 ? -30.062 3.379 9.922 1 58.12 185 PHE B CA 1
ATOM 3016 C C . PHE B 1 185 ? -31.312 2.51 9.812 1 58.12 185 PHE B C 1
ATOM 3018 O O . PHE B 1 185 ? -31.438 1.507 10.516 1 58.12 185 PHE B O 1
ATOM 3025 N N . ASN B 1 186 ? -32.469 3.025 9.617 1 45.81 186 ASN B N 1
ATOM 3026 C CA . ASN B 1 186 ? -33.594 2.168 9.266 1 45.81 186 ASN B CA 1
ATOM 3027 C C . ASN B 1 186 ? -33.312 1.361 8.008 1 45.81 186 ASN B C 1
ATOM 3029 O O . ASN B 1 186 ? -32.688 1.863 7.07 1 45.81 186 ASN B O 1
#

Foldseek 3Di:
DAQDPVQLVVQLVLQCVQADDDPCCVPPVNFRVLVSVLVNLLSLLLNLVNDDDDPVSVVVNVVSVVVNVVSCVVQLEEAARPAEHGNEAEPGGEHEYDAPPHHYEYNEYDYHLEYQEEDPDRNFTEYEYYCEYEDANEYEYGNEYEEACEYEDHNEYEDYYHYYQFYWHDVPIDTQDHPRHGDDDD/DQQDPVQLVVLLVLQCVQADDDPCCVPPVNQSVLVSVLVNLLSLLLNLVNDDDDPVSVVVNVVSVVVNVVSCVVQLEAAARPAEGGNEDEPGGEHEYHAPPHHYEYNEYDYHLEYFEEDPDRNFTEYEYYCEYEDANEYEYGNEYEEANEYEDHNEYEDYYHYYQFYWHDVPIDTQDHVRHGDDDD

Organism: NCBI:txid997887

Sequence (372 aa):
MIRNKVDYKYYLAEDLKRYHVRFIDRFIFSENYQTLKYLRVLRRLEYLTNIKKNIFRKIEYYYAFWNYRRLCFRTKMRIGINTCGPGLYIPHIGFLIVVARSRVGKNCIITPGVVIGTKHTFDNVPTIGDNVEIALGAKIIGKVSIGNNVIIAPNSVVVKDIPDNCVVSGIPAKIIKKDGMKVNFNMIRNKVDYKYYLAEDLKRYHVRFIDRFIFSENYQTLKYLRVLRRLEYLTNIKKNIFRKIEYYYAFWNYRRLCFRTKMRIGINTCGPGLYIPHIGFLIVVARSRVGKNCIITPGVVIGTKHTFDNVPTIGDNVEIALGAKIIGKVSIGNNVIIAPNSVVVKDIPDNCVVSGIPAKIIKKDGMKVNFN

Radius of gyration: 22.21 Å; Cα contacts (8 Å, |Δi|>4): 892; chains: 2; bounding box: 59×58×53 Å